Protein AF-W7A5Q1-F1 (afdb_monomer)

Mean predicted aligned error: 11.83 Å

Sequence (234 aa):
MMRFDHAGWKNESVKFRSAAPLCMSNIPAAVTKRAQREERRKLNNMLMCGGRKRFYFSLPSSRELKNIVKLPLLEREDKQKIIHIWKERYQNDKYVVVDHINIGKYEQIKNNCKNNSHFIIPQRNQNGYTNFYSQFIDHKLLFITALEEYNKLRANSTPYVTLHFFDELKSKEIILTKLNIVNNVITKNQAIKFYNYILSFYSDGNYFPYVSKFNNDSRNFHYDVFIDKFKHMF

Structure (mmCIF, N/CA/C/O backbone):
data_AF-W7A5Q1-F1
#
_entry.id   AF-W7A5Q1-F1
#
loop_
_atom_site.group_PDB
_atom_site.id
_atom_site.type_symbol
_atom_site.label_atom_id
_atom_site.label_alt_id
_atom_site.label_comp_id
_atom_site.label_asym_id
_atom_site.label_entity_id
_atom_site.label_seq_id
_atom_site.pdbx_PDB_ins_code
_atom_site.Cartn_x
_atom_site.Cartn_y
_atom_site.Cartn_z
_atom_site.occupancy
_atom_site.B_iso_or_equiv
_atom_site.auth_seq_id
_atom_site.auth_comp_id
_atom_site.auth_asym_id
_atom_site.auth_atom_id
_atom_site.pdbx_PDB_model_num
ATOM 1 N N . MET A 1 1 ? 9.560 -22.319 -3.678 1.00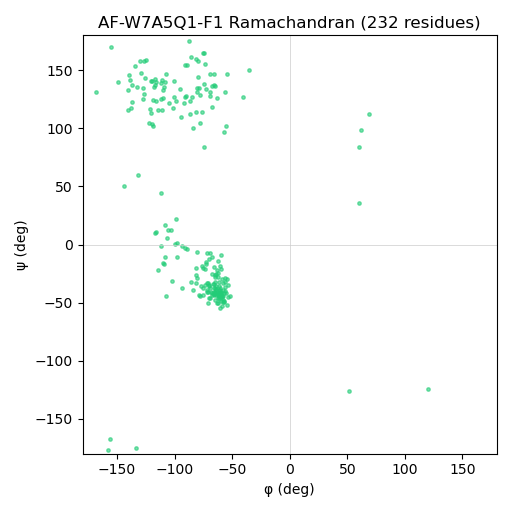 28.03 1 MET A N 1
ATOM 2 C CA . MET A 1 1 ? 10.795 -21.536 -3.903 1.00 28.03 1 MET A CA 1
ATOM 3 C C . MET A 1 1 ? 11.057 -21.559 -5.400 1.00 28.03 1 MET A C 1
ATOM 5 O O . MET A 1 1 ? 11.658 -22.505 -5.883 1.00 28.03 1 MET A O 1
ATOM 9 N N . MET A 1 2 ? 10.464 -20.630 -6.154 1.00 26.55 2 MET A N 1
ATOM 10 C CA . MET A 1 2 ? 10.610 -20.610 -7.614 1.00 26.55 2 MET A CA 1
ATOM 11 C C . MET A 1 2 ? 11.889 -19.858 -7.984 1.00 26.55 2 MET A C 1
ATOM 13 O O . MET A 1 2 ? 12.120 -18.745 -7.510 1.00 26.55 2 MET A O 1
ATOM 17 N N . ARG A 1 3 ? 12.730 -20.514 -8.788 1.00 22.95 3 ARG A N 1
ATOM 18 C CA . ARG A 1 3 ? 13.879 -19.913 -9.464 1.00 22.95 3 ARG A CA 1
ATOM 19 C C . ARG A 1 3 ? 13.345 -18.964 -10.535 1.00 22.95 3 ARG A C 1
ATOM 21 O O . ARG A 1 3 ? 12.498 -19.354 -11.331 1.00 22.95 3 ARG A O 1
ATOM 28 N N . PHE A 1 4 ? 13.820 -17.726 -10.520 1.00 31.67 4 PHE A N 1
ATOM 29 C CA . PHE A 1 4 ? 13.664 -16.816 -11.646 1.00 31.67 4 PHE A CA 1
ATOM 30 C C . PHE A 1 4 ? 14.800 -17.131 -12.617 1.00 31.67 4 PHE A C 1
ATOM 32 O O . PHE A 1 4 ? 15.933 -16.730 -12.361 1.00 31.67 4 PHE A O 1
ATOM 39 N N . ASP A 1 5 ? 14.506 -17.883 -13.675 1.00 30.11 5 ASP A N 1
ATOM 40 C CA . ASP A 1 5 ? 15.435 -18.041 -14.788 1.00 30.11 5 ASP A CA 1
ATOM 41 C C . ASP A 1 5 ? 15.340 -16.818 -15.705 1.00 30.11 5 ASP A C 1
ATOM 43 O O . ASP A 1 5 ? 14.262 -16.332 -16.054 1.00 30.11 5 ASP A O 1
ATOM 47 N N . HIS A 1 6 ? 16.517 -16.286 -16.017 1.00 34.88 6 HIS A N 1
ATOM 48 C CA . HIS A 1 6 ? 16.749 -15.074 -16.782 1.00 34.88 6 HIS A CA 1
ATOM 49 C C . HIS A 1 6 ? 16.375 -15.237 -18.259 1.00 34.88 6 HIS A C 1
ATOM 51 O O . HIS A 1 6 ? 16.884 -16.127 -18.936 1.00 34.88 6 HIS A O 1
ATOM 57 N N . ALA A 1 7 ? 15.615 -14.280 -18.791 1.00 32.22 7 ALA A N 1
ATOM 58 C CA . ALA A 1 7 ? 15.582 -13.988 -20.218 1.0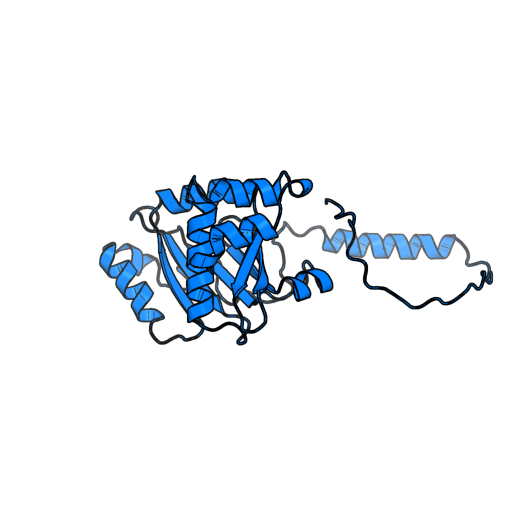0 32.22 7 ALA A CA 1
ATOM 59 C C . ALA A 1 7 ? 16.054 -12.544 -20.458 1.00 32.22 7 ALA A C 1
ATOM 61 O O . ALA A 1 7 ? 15.330 -11.587 -20.212 1.00 32.22 7 ALA A O 1
ATOM 62 N N . GLY A 1 8 ? 17.310 -12.432 -20.902 1.00 27.70 8 GLY A N 1
ATOM 63 C CA . GLY A 1 8 ? 17.773 -11.488 -21.923 1.00 27.70 8 GLY A CA 1
ATOM 64 C C . GLY A 1 8 ? 17.623 -9.986 -21.686 1.00 27.70 8 GLY A C 1
ATOM 65 O O . GLY A 1 8 ? 16.775 -9.358 -22.304 1.00 27.70 8 GLY A O 1
ATOM 66 N N . TRP A 1 9 ? 18.574 -9.386 -20.967 1.00 30.34 9 TRP A N 1
ATOM 67 C CA . TRP A 1 9 ? 18.977 -7.998 -21.218 1.00 30.34 9 TRP A CA 1
ATOM 68 C C . TRP A 1 9 ? 20.468 -8.020 -21.580 1.00 30.34 9 TRP A C 1
ATOM 70 O O . TRP A 1 9 ? 21.310 -8.295 -20.727 1.00 30.34 9 TRP A O 1
ATOM 80 N N . LYS A 1 10 ? 20.803 -7.869 -22.869 1.00 27.88 10 LYS A N 1
ATOM 81 C CA . LYS A 1 10 ? 22.195 -7.812 -23.343 1.00 27.88 10 LYS A CA 1
ATOM 82 C C . LYS A 1 10 ? 22.648 -6.353 -23.381 1.00 27.88 10 LYS A C 1
ATOM 84 O O . LYS A 1 10 ? 22.061 -5.573 -24.119 1.00 27.88 10 LYS A O 1
ATOM 89 N N . ASN A 1 11 ? 23.712 -6.038 -22.645 1.00 28.08 11 ASN A N 1
ATOM 90 C CA . ASN A 1 11 ? 24.628 -4.947 -22.972 1.00 28.08 11 ASN A CA 1
ATOM 91 C C . ASN A 1 11 ? 25.952 -5.569 -23.426 1.00 28.08 11 ASN A C 1
ATOM 93 O O . ASN A 1 11 ? 26.419 -6.557 -22.856 1.00 28.08 11 ASN A O 1
ATOM 97 N N . GLU A 1 12 ? 26.496 -5.026 -24.506 1.00 25.02 12 GLU A N 1
ATOM 98 C CA . GLU A 1 12 ? 27.664 -5.530 -25.215 1.00 25.02 12 GLU A CA 1
ATOM 99 C C . GLU A 1 12 ? 28.991 -5.301 -24.475 1.00 25.02 12 GLU A C 1
ATOM 101 O O . GLU A 1 12 ? 29.171 -4.332 -23.742 1.00 25.02 12 GLU A O 1
ATOM 106 N N . SER A 1 13 ? 29.950 -6.174 -24.822 1.00 24.83 13 SER A N 1
ATOM 107 C CA . SER A 1 13 ? 31.417 -6.068 -24.704 1.00 24.83 13 SER A CA 1
ATOM 108 C C . SER A 1 13 ? 32.061 -6.082 -23.307 1.00 24.83 13 SER A C 1
ATOM 110 O O . SER A 1 13 ? 31.968 -5.132 -22.547 1.00 24.83 13 SER A O 1
ATOM 112 N N . VAL A 1 14 ? 32.814 -7.151 -22.999 1.00 27.05 14 VAL A N 1
ATOM 113 C CA . VAL A 1 14 ? 34.289 -7.250 -23.137 1.00 27.05 14 VAL A CA 1
ATOM 114 C C . VAL A 1 14 ? 34.696 -8.730 -22.959 1.00 27.05 14 VAL A C 1
ATOM 116 O O . VAL A 1 14 ? 34.247 -9.410 -22.040 1.00 27.05 14 VAL A O 1
ATOM 119 N N . LYS A 1 15 ? 35.520 -9.254 -23.877 1.00 26.84 15 LYS A N 1
ATOM 120 C CA . LYS A 1 15 ? 36.065 -10.626 -23.867 1.00 26.84 15 LYS A CA 1
ATOM 121 C C . LYS A 1 15 ? 37.267 -10.724 -22.919 1.00 26.84 15 LYS A C 1
ATOM 123 O O . LYS A 1 15 ? 38.193 -9.941 -23.079 1.00 26.84 15 LYS A O 1
ATOM 128 N N . PHE A 1 16 ? 37.336 -11.765 -22.086 1.00 24.05 16 PHE A N 1
ATOM 129 C CA . PHE A 1 16 ? 38.605 -12.303 -21.572 1.00 24.05 16 PHE A CA 1
ATOM 130 C C . PHE A 1 16 ? 38.605 -13.838 -21.601 1.00 24.05 16 PHE A C 1
ATOM 132 O O . PHE A 1 16 ? 37.594 -14.484 -21.334 1.00 24.05 16 PHE A O 1
ATOM 139 N N . ARG A 1 17 ? 39.742 -14.396 -22.037 1.00 25.31 17 ARG A N 1
ATOM 140 C CA . ARG A 1 17 ? 39.993 -15.819 -22.311 1.00 25.31 17 ARG A CA 1
ATOM 141 C C . ARG A 1 17 ? 40.426 -16.594 -21.052 1.00 25.31 17 ARG A C 1
ATOM 143 O O . ARG A 1 17 ? 40.873 -16.014 -20.074 1.00 25.31 17 ARG A O 1
ATOM 150 N N . SER A 1 18 ? 40.287 -17.915 -21.172 1.00 26.80 18 SER A N 1
ATOM 151 C CA . SER A 1 18 ? 40.558 -19.048 -20.270 1.00 26.80 18 SER A CA 1
ATOM 152 C C . SER A 1 18 ? 41.762 -19.010 -19.315 1.00 26.80 18 SER A C 1
ATOM 154 O O . SER A 1 18 ? 42.856 -18.624 -19.718 1.00 26.80 18 SER A O 1
ATOM 156 N N . ALA A 1 19 ? 41.606 -19.699 -18.175 1.00 25.25 19 ALA A N 1
ATOM 157 C CA . ALA A 1 19 ? 42.614 -20.623 -17.640 1.00 25.25 19 ALA A CA 1
ATOM 158 C C . ALA A 1 19 ? 41.941 -21.775 -16.853 1.00 25.25 19 ALA A C 1
ATOM 160 O O . ALA A 1 19 ? 40.941 -21.566 -16.168 1.00 25.25 19 ALA A O 1
ATOM 161 N N . ALA A 1 20 ? 42.469 -22.990 -17.022 1.00 26.44 20 ALA A N 1
ATOM 162 C CA . ALA A 1 20 ? 42.009 -24.267 -16.461 1.00 26.44 20 ALA A CA 1
ATOM 163 C C . ALA A 1 20 ? 42.629 -24.545 -15.056 1.00 26.44 20 ALA A C 1
ATOM 165 O O . ALA A 1 20 ? 43.443 -23.743 -14.597 1.00 26.44 20 ALA A O 1
ATOM 166 N N . PRO A 1 21 ? 42.240 -25.627 -14.342 1.00 31.75 21 PRO A N 1
ATOM 167 C CA . PRO A 1 21 ? 42.269 -25.710 -12.878 1.00 31.75 21 PRO A CA 1
ATOM 168 C C . PRO A 1 21 ? 43.577 -26.270 -12.299 1.00 31.75 21 PRO A C 1
ATOM 170 O O . PRO A 1 21 ? 44.235 -27.106 -12.916 1.00 31.75 21 PRO A O 1
ATOM 173 N N . LEU A 1 22 ? 43.887 -25.894 -11.052 1.00 27.55 22 LEU A N 1
ATOM 174 C CA . LEU A 1 22 ? 44.889 -26.566 -10.222 1.00 27.55 22 LEU A CA 1
ATOM 175 C C . LEU A 1 22 ? 44.217 -27.321 -9.071 1.00 27.55 22 LEU A C 1
ATOM 177 O O . LEU A 1 22 ? 43.426 -26.779 -8.302 1.00 27.55 22 LEU A O 1
ATOM 181 N N . CYS A 1 23 ? 44.554 -28.604 -9.013 1.00 26.42 23 CYS A N 1
ATOM 182 C CA . CYS A 1 23 ? 44.193 -29.590 -8.009 1.00 26.42 23 CYS A CA 1
ATOM 183 C C . CYS A 1 23 ? 44.993 -29.356 -6.713 1.00 26.42 23 CYS A C 1
ATOM 185 O O . CYS A 1 23 ? 46.199 -29.136 -6.790 1.00 26.42 23 CYS A O 1
ATOM 187 N N . MET A 1 24 ? 44.357 -29.465 -5.542 1.00 27.27 24 MET A N 1
ATOM 188 C CA . MET A 1 24 ? 45.033 -29.725 -4.262 1.00 27.27 24 MET A CA 1
ATOM 189 C C . MET A 1 24 ? 44.189 -30.693 -3.424 1.00 27.27 24 MET A C 1
ATOM 191 O O . MET A 1 24 ? 42.971 -30.575 -3.307 1.00 27.27 24 MET A O 1
ATOM 195 N N . SER A 1 25 ? 44.888 -31.686 -2.897 1.00 31.88 25 SER A N 1
ATOM 196 C CA . SER A 1 25 ? 44.439 -32.955 -2.336 1.00 31.88 25 SER A CA 1
ATOM 197 C C . SER A 1 25 ? 44.114 -32.936 -0.834 1.00 31.88 25 SER A C 1
ATOM 199 O O . SER A 1 25 ? 44.746 -32.221 -0.066 1.00 31.88 25 SER A O 1
ATOM 201 N N . ASN A 1 26 ? 43.234 -33.869 -0.444 1.00 34.12 26 ASN A N 1
ATOM 202 C CA . ASN A 1 26 ? 43.202 -34.661 0.800 1.00 34.12 26 ASN A CA 1
ATOM 203 C C . ASN A 1 26 ? 43.048 -33.964 2.171 1.00 34.12 26 ASN A C 1
ATOM 205 O O . ASN A 1 26 ? 44.020 -33.634 2.841 1.00 34.12 26 ASN A O 1
ATOM 209 N N . ILE A 1 27 ? 41.803 -33.952 2.674 1.00 36.19 27 ILE A N 1
ATOM 210 C CA . ILE A 1 27 ? 41.463 -33.843 4.107 1.00 36.19 27 ILE A CA 1
ATOM 211 C C . ILE A 1 27 ? 40.714 -35.131 4.528 1.00 36.19 27 ILE A C 1
ATOM 213 O O . ILE A 1 27 ? 39.818 -35.559 3.794 1.00 36.19 27 ILE A O 1
ATOM 217 N N . PRO A 1 28 ? 41.017 -35.768 5.681 1.00 36.53 28 PRO A N 1
ATOM 218 C CA . PRO A 1 28 ? 40.374 -37.019 6.099 1.00 36.53 28 PRO A CA 1
ATOM 219 C C . PRO A 1 28 ? 38.860 -36.872 6.342 1.00 36.53 28 PRO A C 1
ATOM 221 O O . PRO A 1 28 ? 38.421 -36.072 7.170 1.00 36.53 28 PRO A O 1
ATOM 224 N N . ALA A 1 29 ? 38.056 -37.716 5.687 1.00 45.03 29 ALA A N 1
ATOM 225 C CA . ALA A 1 29 ? 36.585 -37.668 5.654 1.00 45.03 29 ALA A CA 1
ATOM 226 C C . ALA A 1 29 ? 35.858 -37.797 7.019 1.00 45.03 29 ALA A C 1
ATOM 228 O O . ALA A 1 29 ? 34.640 -37.609 7.095 1.00 45.03 29 ALA A O 1
ATOM 229 N N . ALA A 1 30 ? 36.565 -38.130 8.103 1.00 44.00 30 ALA A N 1
ATOM 230 C CA . ALA A 1 30 ? 35.982 -38.313 9.435 1.00 44.00 30 ALA A CA 1
ATOM 231 C C . ALA A 1 30 ? 35.859 -37.002 10.239 1.00 44.00 30 ALA A C 1
ATOM 233 O O . ALA A 1 30 ? 34.888 -36.830 10.979 1.00 44.00 30 ALA A O 1
ATOM 234 N N . VAL A 1 31 ? 36.781 -36.048 10.053 1.00 40.94 31 VAL A N 1
ATOM 235 C CA . VAL A 1 31 ? 36.752 -34.737 10.738 1.00 40.94 31 VAL A CA 1
ATOM 236 C C . VAL A 1 31 ? 35.604 -33.874 10.196 1.00 40.94 31 VAL A C 1
ATOM 238 O O . VAL A 1 31 ? 34.919 -33.174 10.943 1.00 40.94 31 VAL A O 1
ATOM 241 N N . THR A 1 32 ? 35.296 -34.026 8.909 1.00 49.44 32 THR A N 1
ATOM 242 C CA . THR A 1 32 ? 34.247 -33.283 8.201 1.00 49.44 32 THR A CA 1
ATOM 243 C C . THR A 1 32 ? 32.837 -33.679 8.645 1.00 49.44 32 THR A C 1
ATOM 245 O O . THR A 1 32 ? 31.963 -32.822 8.747 1.00 49.44 32 THR A O 1
ATOM 248 N N . LYS A 1 33 ? 32.593 -34.954 8.991 1.00 45.47 33 LYS A N 1
ATOM 249 C CA . LYS A 1 33 ? 31.250 -35.428 9.383 1.00 45.47 33 LYS A CA 1
ATOM 250 C C . LYS A 1 33 ? 30.803 -34.917 10.756 1.00 45.47 33 LYS A C 1
ATOM 252 O O . LYS A 1 33 ? 29.613 -34.675 10.948 1.00 45.47 33 LYS A O 1
ATOM 257 N N . ARG A 1 34 ? 31.727 -34.739 11.710 1.00 49.94 34 ARG A N 1
ATOM 258 C CA . ARG A 1 34 ? 31.400 -34.242 13.061 1.00 49.94 34 ARG A CA 1
ATOM 259 C C . ARG A 1 34 ? 31.116 -32.738 13.044 1.00 49.94 34 ARG A C 1
ATOM 261 O O . ARG A 1 34 ? 30.088 -32.329 13.578 1.00 49.94 34 ARG A O 1
ATOM 268 N N . ALA A 1 35 ? 31.932 -31.967 12.321 1.00 50.06 35 ALA A N 1
ATOM 269 C CA . ALA A 1 35 ? 31.706 -30.540 12.086 1.00 50.06 35 ALA A CA 1
ATOM 270 C C . ALA A 1 35 ? 30.386 -30.281 11.331 1.00 50.06 35 ALA A C 1
ATOM 272 O O . ALA A 1 35 ? 29.565 -29.483 11.776 1.00 50.06 35 ALA A O 1
ATOM 273 N N . GLN A 1 36 ? 30.100 -31.047 10.269 1.00 49.72 36 GLN A N 1
ATOM 274 C CA . GLN A 1 36 ? 28.840 -30.935 9.519 1.00 49.72 36 GLN A CA 1
ATOM 275 C C . GLN A 1 36 ? 27.602 -31.322 10.343 1.00 49.72 36 GLN A C 1
ATOM 277 O O . GLN A 1 36 ? 26.521 -30.767 10.136 1.00 49.72 36 GLN A O 1
ATOM 282 N N . ARG A 1 37 ? 27.720 -32.269 11.285 1.00 52.88 37 ARG A N 1
ATOM 283 C CA . ARG A 1 37 ? 26.607 -32.676 12.160 1.00 52.88 37 ARG A CA 1
ATOM 284 C C . ARG A 1 37 ? 26.307 -31.621 13.224 1.00 52.88 37 ARG A C 1
ATOM 286 O O . ARG A 1 37 ? 25.144 -31.418 13.562 1.00 52.88 37 ARG A O 1
ATOM 293 N N . GLU A 1 38 ? 27.329 -30.933 13.718 1.00 51.72 38 GLU A N 1
ATOM 294 C CA . GLU A 1 38 ? 27.194 -29.857 14.701 1.00 51.72 38 GLU A CA 1
ATOM 295 C C . GLU A 1 38 ? 26.659 -28.565 14.065 1.00 51.72 38 GLU A C 1
ATOM 297 O O . GLU A 1 38 ? 25.779 -27.911 14.627 1.00 51.72 38 GLU A O 1
ATOM 302 N N . GLU A 1 39 ? 27.084 -28.263 12.838 1.00 48.56 39 GLU A N 1
ATOM 303 C CA . GLU A 1 39 ? 26.574 -27.152 12.030 1.00 48.56 39 GLU A CA 1
ATOM 304 C C . GLU A 1 39 ? 25.123 -27.390 11.580 1.00 48.56 39 GLU A C 1
ATOM 306 O O . GLU A 1 39 ? 24.281 -26.503 11.721 1.00 48.56 39 GLU A O 1
ATOM 311 N N . ARG A 1 40 ? 24.770 -28.625 11.182 1.00 50.56 40 ARG A N 1
ATOM 312 C CA . ARG A 1 40 ? 23.366 -29.023 10.964 1.00 50.56 40 ARG A CA 1
ATOM 313 C C . ARG A 1 40 ? 22.534 -28.919 12.231 1.00 50.56 40 ARG A C 1
ATOM 315 O O . ARG A 1 40 ? 21.376 -28.539 12.135 1.00 50.56 40 ARG A O 1
ATOM 322 N N . ARG A 1 41 ? 23.090 -29.217 13.411 1.00 50.16 41 ARG A N 1
ATOM 323 C CA . ARG A 1 41 ? 22.372 -29.068 14.687 1.00 50.16 41 ARG A CA 1
ATOM 324 C C . ARG A 1 41 ? 22.161 -27.595 15.049 1.00 50.16 41 ARG A C 1
ATOM 326 O O . ARG A 1 41 ? 21.089 -27.254 15.536 1.00 50.16 41 ARG A O 1
ATOM 333 N N . LYS A 1 42 ? 23.123 -26.716 14.742 1.00 49.59 42 LYS A N 1
ATOM 334 C CA . LYS A 1 42 ? 22.965 -25.254 14.855 1.00 49.59 42 LYS A CA 1
ATOM 335 C C . LYS A 1 42 ? 21.922 -24.713 13.867 1.00 49.59 42 LYS A C 1
ATOM 337 O O . LYS A 1 42 ? 21.062 -23.942 14.282 1.00 49.59 42 LYS A O 1
ATOM 342 N N . LEU A 1 43 ? 21.923 -25.171 12.611 1.00 46.00 43 LEU A N 1
ATOM 343 C CA . LEU A 1 43 ? 20.900 -24.811 11.618 1.00 46.00 43 LEU A CA 1
ATOM 344 C C . LEU A 1 43 ? 19.504 -25.323 12.005 1.00 46.00 43 LEU A C 1
ATOM 346 O O . LEU A 1 43 ? 18.535 -24.579 11.894 1.00 46.00 43 LEU A O 1
ATOM 350 N N . ASN A 1 44 ? 19.392 -26.558 12.508 1.00 41.50 44 ASN A N 1
ATOM 351 C CA . ASN A 1 44 ? 18.107 -27.116 12.938 1.00 41.50 44 ASN A CA 1
ATOM 352 C C . ASN A 1 44 ? 17.574 -26.432 14.203 1.00 41.50 44 ASN A C 1
ATOM 354 O O . ASN A 1 44 ? 16.379 -26.177 14.288 1.00 41.50 44 ASN A O 1
ATOM 358 N N . ASN A 1 45 ? 18.441 -26.065 15.153 1.00 40.19 45 ASN A N 1
ATOM 359 C CA . ASN A 1 45 ? 18.033 -25.270 16.316 1.00 40.19 45 ASN A CA 1
ATOM 360 C C . ASN A 1 45 ? 17.618 -23.840 15.929 1.00 40.19 45 ASN A C 1
ATOM 362 O O . ASN A 1 45 ? 16.790 -23.245 16.610 1.00 40.19 45 ASN A O 1
ATOM 366 N N . MET A 1 46 ? 18.129 -23.305 14.814 1.00 39.03 46 MET A N 1
ATOM 367 C CA . MET A 1 46 ? 17.671 -22.034 14.242 1.00 39.03 46 MET A CA 1
ATOM 368 C C . MET A 1 46 ? 16.320 -22.156 13.506 1.00 39.03 46 MET A C 1
ATOM 370 O O . MET A 1 46 ? 15.630 -21.155 13.326 1.00 39.03 46 MET A O 1
ATOM 374 N N . LEU A 1 47 ? 15.911 -23.372 13.129 1.00 44.25 47 LEU A N 1
ATOM 375 C CA . LEU A 1 47 ? 14.664 -23.673 12.411 1.00 44.25 47 LEU A CA 1
ATOM 376 C C . LEU A 1 47 ? 13.506 -24.143 13.309 1.00 44.25 47 LEU A C 1
ATOM 378 O O . LEU A 1 47 ? 12.411 -24.372 12.803 1.00 44.25 47 LEU A O 1
ATOM 382 N N . MET A 1 48 ? 13.696 -24.220 14.630 1.00 39.22 48 MET A N 1
ATOM 383 C CA . MET A 1 48 ? 12.662 -24.661 15.580 1.00 39.22 48 MET A CA 1
ATOM 384 C C . MET A 1 48 ? 12.154 -23.540 16.498 1.00 39.22 48 MET A C 1
ATOM 386 O O . MET A 1 48 ? 11.948 -23.733 17.692 1.00 39.22 48 MET A O 1
ATOM 390 N N . CYS A 1 49 ? 11.889 -22.368 15.921 1.00 34.72 49 CYS A N 1
ATOM 391 C CA . CYS A 1 49 ? 11.041 -21.346 16.533 1.00 34.72 49 CYS A CA 1
ATOM 392 C C . CYS A 1 49 ? 9.872 -21.053 15.588 1.00 34.72 49 CYS A C 1
ATOM 394 O O . CYS A 1 49 ? 10.080 -20.578 14.472 1.00 34.72 49 CYS A O 1
ATOM 396 N N . GLY A 1 50 ? 8.651 -21.351 16.044 1.00 37.50 50 GLY A N 1
ATOM 397 C CA . GLY A 1 50 ? 7.394 -21.157 15.318 1.00 37.50 50 GLY A CA 1
ATOM 398 C C . GLY A 1 50 ? 7.345 -19.837 14.542 1.00 37.50 50 GLY A C 1
ATOM 399 O O . GLY A 1 50 ? 7.619 -18.761 15.078 1.00 37.50 50 GLY A O 1
ATOM 400 N N . GLY A 1 51 ? 7.037 -19.959 13.250 1.00 39.38 51 GLY A N 1
ATOM 401 C CA . GLY A 1 51 ? 7.277 -18.961 12.213 1.00 39.38 51 GLY A CA 1
ATOM 402 C C . GLY A 1 51 ? 6.643 -17.595 12.461 1.00 39.38 51 GLY A C 1
ATOM 403 O O . GLY A 1 51 ? 5.512 -17.331 12.064 1.00 39.38 51 GLY A O 1
ATOM 404 N N . ARG A 1 52 ? 7.437 -16.669 12.994 1.00 49.88 52 ARG A N 1
ATOM 405 C CA . ARG A 1 52 ? 7.322 -15.244 12.673 1.00 49.88 52 ARG A CA 1
ATOM 406 C C . ARG A 1 52 ? 8.433 -14.940 11.678 1.00 49.88 52 ARG A C 1
ATOM 408 O O . ARG A 1 52 ? 9.600 -15.108 12.019 1.00 49.88 52 ARG A O 1
ATOM 415 N N . LYS A 1 53 ? 8.088 -14.521 10.453 1.00 50.28 53 LYS A N 1
ATOM 416 C CA . LYS A 1 53 ? 9.067 -13.998 9.484 1.00 50.28 53 LYS A CA 1
ATOM 417 C C . LYS A 1 53 ? 9.812 -12.849 10.175 1.00 50.28 53 LYS A C 1
ATOM 419 O O . LYS A 1 53 ? 9.242 -11.777 10.357 1.00 50.28 53 LYS A O 1
ATOM 424 N N . ARG A 1 54 ? 11.037 -13.092 10.647 1.00 57.91 54 ARG A N 1
ATOM 425 C CA . ARG A 1 54 ? 11.878 -12.040 11.223 1.00 57.91 54 ARG A CA 1
ATOM 426 C C . ARG A 1 54 ? 12.416 -11.225 10.058 1.00 57.91 54 ARG A C 1
ATOM 428 O O . ARG A 1 54 ? 13.143 -11.754 9.224 1.00 57.91 54 ARG A O 1
ATOM 435 N N . PHE A 1 55 ? 11.995 -9.970 9.972 1.00 63.31 55 PHE A N 1
ATOM 436 C CA . PHE A 1 55 ? 12.596 -9.021 9.047 1.00 63.31 55 PHE A CA 1
ATOM 437 C C . PHE A 1 55 ? 14.017 -8.703 9.518 1.00 63.31 55 PHE A C 1
ATOM 439 O O . PHE A 1 55 ? 14.275 -8.653 10.720 1.00 63.31 55 PHE A O 1
ATOM 446 N N . TYR A 1 56 ? 14.922 -8.465 8.572 1.00 68.88 56 TYR A N 1
ATOM 447 C CA . TYR A 1 56 ? 16.281 -8.000 8.868 1.00 68.88 56 TYR A CA 1
ATOM 448 C C . TYR A 1 56 ? 16.325 -6.533 9.330 1.00 68.88 56 TYR A C 1
ATOM 450 O O . TYR A 1 56 ? 17.363 -6.058 9.775 1.00 68.88 56 TYR A O 1
ATOM 458 N N . PHE A 1 57 ? 15.193 -5.830 9.261 1.00 76.50 57 PHE A N 1
ATOM 459 C CA . PHE A 1 57 ? 15.004 -4.464 9.732 1.00 76.50 57 PHE A CA 1
ATOM 460 C C . PHE A 1 57 ? 13.795 -4.396 10.678 1.00 76.50 57 PHE A C 1
ATOM 462 O O . PHE A 1 57 ? 12.910 -5.255 10.642 1.00 76.50 57 PHE A O 1
ATOM 469 N N . SER A 1 58 ? 13.732 -3.375 11.531 1.00 80.50 58 SER A N 1
ATOM 470 C CA . SER A 1 58 ? 12.557 -3.124 12.367 1.00 80.50 58 SER A CA 1
ATOM 471 C C . SER A 1 58 ? 11.454 -2.444 11.557 1.00 80.50 58 SER A C 1
ATOM 473 O O . SER A 1 58 ? 11.691 -1.489 10.821 1.00 80.50 58 SER A O 1
ATOM 475 N N . LEU A 1 59 ? 10.214 -2.920 11.697 1.00 85.88 59 LEU A N 1
ATOM 476 C CA . LEU A 1 59 ? 9.082 -2.235 11.081 1.00 85.88 59 LEU A CA 1
ATOM 477 C C . LEU A 1 59 ? 8.884 -0.853 11.724 1.00 85.88 59 LEU A C 1
ATOM 479 O O . LEU A 1 59 ? 8.882 -0.763 12.953 1.00 85.88 59 LEU A O 1
ATOM 483 N N . PRO A 1 60 ? 8.617 0.199 10.928 1.00 83.75 60 PRO A N 1
ATOM 484 C CA . PRO A 1 60 ? 8.405 1.556 11.442 1.00 83.75 60 PRO A CA 1
ATOM 485 C C . PRO A 1 60 ? 7.088 1.705 12.219 1.00 83.75 60 PRO A C 1
ATOM 487 O O . PRO A 1 60 ? 6.850 2.714 12.877 1.00 83.75 60 PRO A O 1
ATOM 490 N N . SER A 1 61 ? 6.194 0.717 12.127 1.00 84.75 61 SER A N 1
ATOM 491 C CA . SER A 1 61 ? 4.901 0.721 12.799 1.00 84.75 61 SER A CA 1
ATOM 492 C C . SER A 1 61 ? 4.573 -0.658 13.352 1.00 84.75 61 SER A C 1
ATOM 494 O O . SER A 1 61 ? 4.866 -1.683 12.728 1.00 84.75 61 SER A O 1
ATOM 496 N N . SER A 1 62 ? 3.889 -0.672 14.500 1.00 90.75 62 SER A N 1
ATOM 497 C CA . SER A 1 62 ? 3.268 -1.883 15.033 1.00 90.75 62 SER A CA 1
ATOM 498 C C . SER A 1 62 ? 2.342 -2.519 13.993 1.00 90.75 62 SER A C 1
ATOM 500 O O . SER A 1 62 ? 1.696 -1.833 13.196 1.00 90.75 62 SER A O 1
ATOM 502 N N . ARG A 1 63 ? 2.272 -3.851 14.037 1.00 92.06 63 ARG A N 1
ATOM 503 C CA . ARG A 1 63 ? 1.351 -4.670 13.242 1.00 92.06 63 ARG A CA 1
ATOM 504 C C . ARG A 1 63 ? -0.091 -4.625 13.755 1.00 92.06 63 ARG A C 1
ATOM 506 O O . ARG A 1 63 ? -0.984 -4.950 12.988 1.00 92.06 63 ARG A O 1
ATOM 513 N N . GLU A 1 64 ? -0.291 -4.243 15.014 1.00 93.00 64 GLU A N 1
ATOM 514 C CA . GLU A 1 64 ? -1.592 -4.212 15.693 1.00 93.00 64 GLU A CA 1
ATOM 515 C C . GLU A 1 64 ? -1.954 -2.780 16.100 1.00 93.00 64 GLU A C 1
ATOM 517 O O . GLU A 1 64 ? -1.106 -2.055 16.643 1.00 93.00 64 GLU A O 1
ATOM 522 N N . LEU A 1 65 ? -3.217 -2.402 15.884 1.00 95.75 65 LEU A N 1
ATOM 523 C CA . LEU A 1 65 ? -3.747 -1.058 16.126 1.00 95.75 65 LEU A CA 1
ATOM 524 C C . LEU A 1 65 ? -3.716 -0.676 17.609 1.00 95.75 65 LEU A C 1
ATOM 526 O O . LEU A 1 65 ? -3.381 0.459 17.940 1.00 95.75 65 LEU A O 1
ATOM 530 N N . LYS A 1 66 ? -3.979 -1.626 18.517 1.00 94.94 66 LYS A N 1
ATOM 531 C CA . LYS A 1 66 ? -3.959 -1.400 19.978 1.00 94.94 66 LYS A CA 1
ATOM 532 C C . LYS A 1 66 ? -2.610 -0.914 20.527 1.00 94.94 66 LYS A C 1
ATOM 534 O O . LYS A 1 66 ? -2.569 -0.319 21.595 1.00 94.94 66 LYS A O 1
ATOM 539 N N . ASN A 1 67 ? -1.513 -1.144 19.800 1.00 94.69 67 ASN A N 1
ATOM 540 C CA . ASN A 1 67 ? -0.182 -0.656 20.186 1.00 94.69 67 ASN A CA 1
ATOM 541 C C . ASN A 1 67 ? 0.103 0.752 19.624 1.00 94.69 67 ASN A C 1
ATOM 543 O O . ASN A 1 67 ? 1.163 1.316 19.873 1.00 94.69 67 ASN A O 1
ATOM 547 N N . ILE A 1 68 ? -0.810 1.303 18.819 1.00 94.75 68 ILE A N 1
ATOM 548 C CA . ILE A 1 68 ? -0.713 2.633 18.204 1.00 94.75 68 ILE A CA 1
ATOM 549 C C . ILE A 1 68 ? -1.691 3.586 18.895 1.00 94.75 68 ILE A C 1
ATOM 551 O O . ILE A 1 68 ? -1.336 4.722 19.217 1.00 94.75 68 ILE A O 1
ATOM 555 N N . VAL A 1 69 ? -2.920 3.132 19.139 1.00 94.38 69 VAL A N 1
ATOM 556 C CA . VAL A 1 69 ? -4.015 3.908 19.739 1.00 94.38 69 VAL A CA 1
ATOM 557 C C . VAL A 1 69 ? -4.576 3.195 20.968 1.00 94.38 69 VAL A C 1
ATOM 559 O O . VAL A 1 69 ? -4.468 1.979 21.099 1.00 94.38 69 VAL A O 1
ATOM 562 N N . LYS A 1 70 ? -5.246 3.943 21.850 1.00 95.44 70 LYS A N 1
ATOM 563 C CA . LYS A 1 70 ? -6.034 3.367 22.948 1.00 95.44 70 LYS A CA 1
ATOM 564 C C . LYS A 1 70 ? -7.329 2.772 22.383 1.00 95.44 70 LYS A C 1
ATOM 566 O O . LYS A 1 70 ? -8.357 3.444 22.367 1.00 95.44 70 LYS A O 1
ATOM 571 N N . LEU A 1 71 ? -7.259 1.532 21.897 1.00 94.50 71 LEU A N 1
ATOM 572 C CA . LEU A 1 71 ? -8.355 0.880 21.168 1.00 94.50 71 LEU A CA 1
ATOM 573 C C . LEU A 1 71 ? -9.711 0.918 21.912 1.00 94.50 71 LEU A C 1
ATOM 575 O O . LEU A 1 71 ? -10.674 1.350 21.286 1.00 94.50 71 LEU A O 1
ATOM 579 N N . PRO A 1 72 ? -9.801 0.646 23.234 1.00 95.25 72 PRO A N 1
ATOM 580 C CA . PRO A 1 72 ? -11.082 0.706 23.949 1.00 95.25 72 PRO A CA 1
ATOM 581 C C . PRO A 1 72 ? -11.725 2.098 24.001 1.00 95.25 72 PRO A C 1
ATOM 583 O O . PRO A 1 72 ? -12.934 2.207 24.172 1.00 95.25 72 PRO A O 1
ATOM 586 N N . LEU A 1 73 ? -10.932 3.173 23.901 1.00 95.69 73 LEU A N 1
ATOM 587 C CA . LEU A 1 73 ? -11.472 4.533 23.812 1.00 95.69 73 LEU A CA 1
ATOM 588 C C . LEU A 1 73 ? -11.964 4.812 22.395 1.00 95.69 73 LEU A C 1
ATOM 590 O O . LEU A 1 73 ? -13.055 5.336 22.219 1.00 95.69 73 LEU A O 1
ATOM 594 N N . LEU A 1 74 ? -11.185 4.405 21.392 1.00 94.69 74 LEU A N 1
ATOM 595 C CA . LEU A 1 74 ? -11.522 4.606 19.987 1.00 94.69 74 LEU A CA 1
ATOM 596 C C . LEU A 1 74 ? -12.789 3.832 19.584 1.00 94.69 74 LEU A C 1
ATOM 598 O O . LEU A 1 74 ? -13.604 4.336 18.824 1.00 94.69 74 LEU A O 1
ATOM 602 N N . GLU A 1 75 ? -13.000 2.638 20.140 1.00 94.69 75 GLU A N 1
ATOM 603 C CA . GLU A 1 75 ? -14.202 1.822 19.920 1.00 94.69 75 GLU A CA 1
ATOM 604 C C . GLU A 1 75 ? -15.492 2.449 20.475 1.00 94.69 75 GLU A C 1
ATOM 606 O O . GLU A 1 75 ? -16.585 2.082 20.039 1.00 94.69 75 GLU A O 1
ATOM 611 N N . ARG A 1 76 ? -15.400 3.406 21.404 1.00 96.25 76 ARG A N 1
ATOM 612 C CA . ARG A 1 76 ? -16.571 4.130 21.932 1.00 96.25 76 ARG A CA 1
ATOM 613 C C . ARG A 1 76 ? -17.020 5.267 21.022 1.00 96.25 76 ARG A C 1
ATOM 615 O O . ARG A 1 76 ? -18.165 5.689 21.112 1.00 96.25 76 ARG A O 1
ATOM 622 N N . GLU A 1 77 ? -16.137 5.739 20.153 1.00 97.50 77 GLU A N 1
ATOM 623 C CA . GLU A 1 77 ? -16.415 6.850 19.250 1.00 97.50 77 GLU A CA 1
ATOM 624 C C . GLU A 1 77 ? -17.194 6.386 18.009 1.00 97.50 77 GLU A C 1
ATOM 626 O O . GLU A 1 77 ? -17.209 5.200 17.642 1.00 97.50 77 GLU A O 1
ATOM 631 N N . ASP A 1 78 ? -17.862 7.325 17.344 1.00 96.69 78 ASP A N 1
ATOM 632 C CA . ASP A 1 78 ? -18.518 7.075 16.066 1.00 96.69 78 ASP A CA 1
ATOM 633 C C . ASP A 1 78 ? -17.505 6.984 14.912 1.00 96.69 78 ASP A C 1
ATOM 635 O O . ASP A 1 78 ? -16.345 7.391 15.007 1.00 96.69 78 ASP A O 1
ATOM 639 N N . LYS A 1 79 ? -17.969 6.455 13.779 1.00 96.62 79 LYS A N 1
ATOM 640 C CA . LYS A 1 79 ? -17.152 6.241 12.581 1.00 96.62 79 LYS A CA 1
ATOM 641 C C . LYS A 1 79 ? -16.423 7.500 12.105 1.00 96.62 79 LYS A C 1
ATOM 643 O O . LYS A 1 79 ? -15.236 7.419 11.793 1.00 96.62 79 LYS A O 1
ATOM 648 N N . GLN A 1 80 ? -17.102 8.644 12.045 1.00 97.50 80 GLN A N 1
ATOM 649 C CA . GLN A 1 80 ? -16.513 9.878 11.520 1.00 97.50 80 GLN A CA 1
ATOM 650 C C . GLN A 1 80 ? -15.473 10.435 12.483 1.00 97.50 80 GLN A C 1
ATOM 652 O O . GLN A 1 80 ? -14.379 10.817 12.060 1.00 97.50 80 GLN A O 1
ATOM 657 N N . LYS A 1 81 ? -1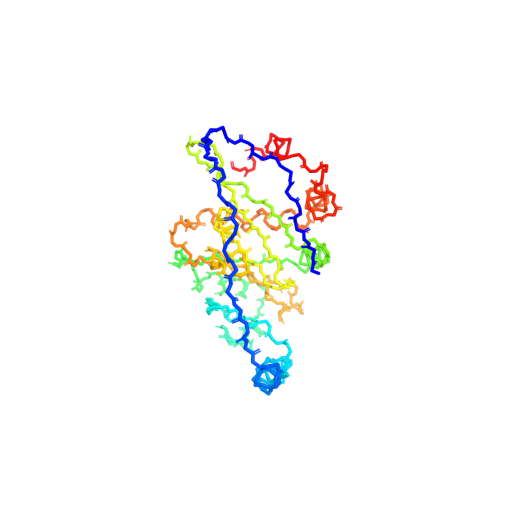5.761 10.397 13.784 1.00 97.94 81 LYS A N 1
ATOM 658 C CA . LYS A 1 81 ? -14.821 10.852 14.807 1.00 97.94 81 LYS A CA 1
ATOM 659 C C . LYS A 1 81 ? -13.568 9.983 14.888 1.00 97.94 81 LYS A C 1
ATOM 661 O O . LYS A 1 81 ? -12.472 10.523 15.011 1.00 97.94 81 LYS A O 1
ATOM 666 N N . ILE A 1 82 ? -13.683 8.665 14.713 1.00 98.06 82 ILE A N 1
ATOM 667 C CA . ILE A 1 82 ? -12.519 7.767 14.590 1.00 98.06 82 ILE A CA 1
ATOM 668 C C . ILE A 1 82 ? -11.629 8.184 13.415 1.00 98.06 82 ILE A C 1
ATOM 670 O O . ILE A 1 82 ? -10.414 8.307 13.578 1.00 98.06 82 ILE A O 1
ATOM 674 N N . ILE A 1 83 ? -12.220 8.400 12.234 1.00 98.06 83 ILE A N 1
ATOM 675 C CA . ILE A 1 83 ? -11.483 8.805 11.027 1.00 98.06 83 ILE A CA 1
ATOM 676 C C . ILE A 1 83 ? -10.808 10.161 11.248 1.00 98.06 83 ILE A C 1
ATOM 678 O O . ILE A 1 83 ? -9.647 10.332 10.875 1.00 98.06 83 ILE A O 1
ATOM 682 N N . HIS A 1 84 ? -11.511 11.103 11.876 1.00 98.25 84 HIS A N 1
ATOM 683 C CA . HIS A 1 84 ? -10.976 12.417 12.210 1.00 98.25 84 HIS A CA 1
ATOM 684 C C . HIS A 1 84 ? -9.763 12.314 13.140 1.00 98.25 84 HIS A C 1
ATOM 686 O O . HIS A 1 84 ? -8.685 12.757 12.753 1.00 98.25 84 HIS A O 1
ATOM 692 N N . ILE A 1 85 ? -9.892 11.641 14.291 1.00 97.94 85 ILE A N 1
ATOM 693 C CA . ILE A 1 85 ? -8.792 11.425 15.252 1.00 97.94 85 ILE A CA 1
ATOM 694 C C . ILE A 1 85 ? -7.597 10.751 14.568 1.00 97.94 85 ILE A C 1
ATOM 696 O O . ILE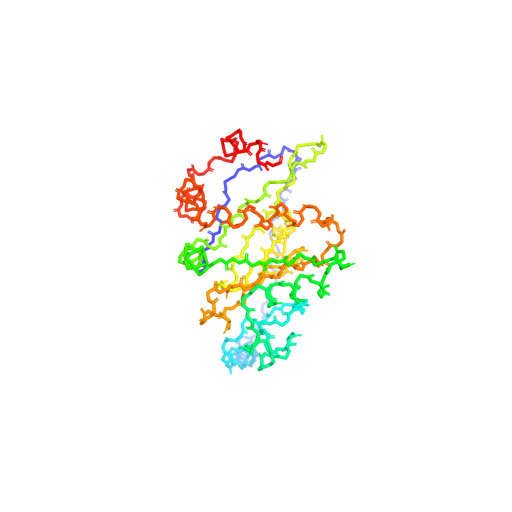 A 1 85 ? -6.440 11.113 14.797 1.00 97.94 85 ILE A O 1
ATOM 700 N N . TRP A 1 86 ? -7.865 9.760 13.713 1.00 97.94 86 TRP A N 1
ATOM 701 C CA . TRP A 1 86 ? -6.826 9.055 12.971 1.00 97.94 86 TRP A CA 1
ATOM 702 C C . TRP A 1 86 ? -6.053 9.984 12.032 1.00 97.94 86 TRP A C 1
ATOM 704 O O . TRP A 1 86 ? -4.824 9.949 12.025 1.00 97.94 86 TRP A O 1
ATOM 714 N N . LYS A 1 87 ? -6.750 10.833 11.269 1.00 98.06 87 LYS A N 1
ATOM 715 C CA . LYS A 1 87 ? -6.129 11.793 10.343 1.00 98.06 87 LYS A CA 1
ATOM 716 C C . LYS A 1 87 ? -5.410 12.919 11.081 1.00 98.06 87 LYS A C 1
ATOM 718 O O . LYS A 1 87 ? -4.260 13.214 10.760 1.00 98.06 87 LYS A O 1
ATOM 723 N N . GLU A 1 88 ? -6.050 13.495 12.093 1.00 97.94 88 GLU A N 1
ATOM 724 C CA . GLU A 1 88 ? -5.520 14.593 12.904 1.00 97.94 88 GLU A CA 1
ATOM 725 C C . GLU A 1 88 ? -4.182 14.222 13.552 1.00 97.94 88 GLU A C 1
ATOM 727 O O . GLU A 1 88 ? -3.225 14.997 13.502 1.00 97.94 88 GLU A O 1
ATOM 732 N N . ARG A 1 89 ? -4.064 12.993 14.071 1.00 96.62 89 ARG A N 1
ATOM 733 C CA . ARG A 1 89 ? -2.836 12.496 14.707 1.00 96.62 89 ARG A CA 1
ATOM 734 C C . ARG A 1 89 ? -1.593 12.571 13.814 1.00 96.62 89 ARG A C 1
ATOM 736 O O . ARG A 1 89 ? -0.492 12.726 14.336 1.00 96.62 89 ARG A O 1
ATOM 743 N N . TYR A 1 90 ? -1.747 12.425 12.498 1.00 96.75 90 TYR A N 1
ATOM 744 C CA . TYR A 1 90 ? -0.629 12.353 11.547 1.00 96.75 90 TYR A CA 1
ATOM 745 C C . TYR A 1 90 ? -0.621 13.501 10.531 1.00 96.75 90 TYR A C 1
ATOM 747 O O . TYR A 1 90 ? 0.160 13.470 9.579 1.00 96.75 90 TYR A O 1
ATOM 755 N N . GLN A 1 91 ? -1.461 14.524 10.712 1.00 95.38 91 GLN A N 1
ATOM 756 C CA . GLN A 1 91 ? -1.623 15.607 9.735 1.00 95.38 91 GLN A CA 1
ATOM 757 C C . GLN A 1 91 ? -0.294 16.311 9.398 1.00 95.38 91 GLN A C 1
ATOM 759 O O . GLN A 1 91 ? 0.010 16.536 8.226 1.00 95.38 91 GLN A O 1
ATOM 764 N N . ASN A 1 92 ? 0.548 16.533 10.413 1.00 96.19 92 ASN A N 1
ATOM 765 C CA . ASN A 1 92 ? 1.834 17.229 10.293 1.00 96.19 92 ASN A CA 1
ATOM 766 C C . ASN A 1 92 ? 3.027 16.288 10.060 1.00 96.19 92 ASN A C 1
ATOM 768 O O . ASN A 1 92 ? 4.162 16.743 9.926 1.00 96.19 92 ASN A O 1
ATOM 772 N N . ASP A 1 93 ? 2.802 14.973 10.007 1.00 96.94 93 ASP A N 1
ATOM 773 C CA . ASP A 1 93 ? 3.875 14.005 9.800 1.00 96.94 93 ASP A CA 1
ATOM 774 C C . ASP A 1 93 ? 4.209 13.899 8.306 1.00 96.94 93 ASP A C 1
ATOM 776 O O . ASP A 1 93 ? 3.397 13.455 7.488 1.00 96.94 93 ASP A O 1
ATOM 780 N N . LYS A 1 94 ? 5.416 14.324 7.920 1.00 96.69 94 LYS A N 1
ATOM 781 C CA . LYS A 1 94 ? 5.875 14.271 6.522 1.00 96.69 94 LYS A CA 1
ATOM 782 C C . LYS A 1 94 ? 6.196 12.858 6.026 1.00 96.69 94 LYS A C 1
ATOM 784 O O . LYS A 1 94 ? 6.270 12.661 4.816 1.00 96.69 94 LYS A O 1
ATOM 789 N N . TYR A 1 95 ? 6.371 11.894 6.927 1.00 97.25 95 TYR A N 1
ATOM 790 C CA . TYR A 1 95 ? 6.744 10.515 6.613 1.00 97.25 95 TYR A CA 1
ATOM 791 C C . TYR A 1 95 ? 5.588 9.532 6.773 1.00 97.25 95 TYR A C 1
ATOM 793 O O . TYR A 1 95 ? 5.778 8.327 6.618 1.00 97.25 95 TYR A O 1
ATOM 801 N N . VAL A 1 96 ? 4.383 10.019 7.062 1.00 97.81 96 VAL A N 1
ATOM 802 C CA . VAL A 1 96 ? 3.206 9.173 7.229 1.00 97.81 96 VAL A CA 1
ATOM 803 C C . VAL A 1 96 ? 2.068 9.658 6.339 1.00 97.81 96 VAL A C 1
ATOM 805 O O . VAL A 1 96 ? 1.747 10.846 6.272 1.00 97.81 96 VAL A O 1
ATOM 808 N N . VAL A 1 97 ? 1.431 8.705 5.665 1.00 98.44 97 VAL A N 1
ATOM 809 C CA . VAL A 1 97 ? 0.152 8.891 4.980 1.00 98.44 97 VAL A CA 1
ATOM 810 C C . VAL A 1 97 ? -0.860 7.986 5.666 1.00 98.44 97 VAL A C 1
ATOM 812 O O . VAL A 1 97 ? -0.653 6.777 5.776 1.00 98.44 97 VAL A O 1
ATOM 815 N N . VAL A 1 98 ? -1.949 8.573 6.149 1.00 98.50 98 VAL A N 1
ATOM 816 C CA . VAL A 1 98 ? -3.051 7.843 6.772 1.00 98.50 98 VAL A CA 1
ATOM 817 C C . VAL A 1 98 ? -4.343 8.092 6.028 1.00 98.50 98 VAL A C 1
ATOM 819 O O . VAL A 1 98 ? -4.641 9.215 5.627 1.00 98.50 98 VAL A O 1
ATOM 822 N N . ASP A 1 99 ? -5.134 7.038 5.904 1.00 98.44 99 ASP A N 1
ATOM 823 C CA . ASP A 1 99 ? -6.520 7.140 5.472 1.00 98.44 99 ASP A CA 1
ATOM 824 C C . ASP A 1 99 ? -7.309 5.931 5.982 1.00 98.44 99 ASP A C 1
ATOM 826 O O . ASP A 1 99 ? -6.828 5.154 6.816 1.00 98.44 99 ASP A O 1
ATOM 830 N N . HIS A 1 100 ? -8.511 5.752 5.461 1.00 98.19 100 HIS A N 1
ATOM 831 C CA . HIS A 1 100 ? -9.394 4.643 5.740 1.00 98.19 100 HIS A CA 1
ATOM 832 C C . HIS A 1 100 ? -9.990 4.094 4.443 1.00 98.19 100 HIS A C 1
ATOM 834 O O . HIS A 1 100 ? -10.146 4.812 3.456 1.00 98.19 100 HIS A O 1
ATOM 840 N N . ILE A 1 101 ? -10.357 2.817 4.459 1.00 98.12 101 ILE A N 1
ATOM 841 C CA . ILE A 1 101 ? -11.133 2.181 3.394 1.00 98.12 101 ILE A CA 1
ATOM 842 C C . ILE A 1 101 ? -12.316 1.424 3.996 1.00 98.12 101 ILE A C 1
ATOM 844 O O . ILE A 1 101 ? -12.317 1.070 5.178 1.00 98.12 101 ILE A O 1
ATOM 848 N N . ASN A 1 102 ? -13.342 1.184 3.181 1.00 96.56 102 ASN A N 1
ATOM 849 C CA . ASN A 1 102 ? -14.468 0.348 3.580 1.00 96.56 102 ASN A CA 1
ATOM 850 C C . ASN A 1 102 ? -14.080 -1.145 3.587 1.00 96.56 102 ASN A C 1
ATOM 852 O O . ASN A 1 102 ? -13.064 -1.552 3.013 1.00 96.56 102 ASN A O 1
ATOM 856 N N . ILE A 1 103 ? -14.912 -1.969 4.231 1.00 96.69 103 ILE A N 1
ATOM 857 C CA . ILE A 1 103 ? -14.676 -3.417 4.332 1.00 96.69 103 ILE A CA 1
ATOM 858 C C . ILE A 1 103 ? -14.641 -4.070 2.949 1.00 96.69 103 ILE A C 1
ATOM 860 O O . ILE A 1 103 ? -13.755 -4.879 2.695 1.00 96.69 103 ILE A O 1
ATOM 864 N N . GLY A 1 104 ? -15.568 -3.716 2.051 1.00 96.94 104 GLY A N 1
ATOM 865 C CA . GLY A 1 104 ? -15.667 -4.341 0.728 1.00 96.94 104 GLY A CA 1
ATOM 866 C C . GLY A 1 104 ? -14.372 -4.219 -0.078 1.00 96.94 104 GLY A C 1
ATOM 867 O O . GLY A 1 104 ? -13.833 -5.221 -0.547 1.00 96.94 104 GLY A O 1
ATOM 868 N N . LYS A 1 105 ? -13.811 -3.008 -0.144 1.00 97.56 105 LYS A N 1
ATOM 869 C CA . LYS A 1 105 ? -12.533 -2.717 -0.803 1.00 97.56 105 LYS A CA 1
ATOM 870 C C . LYS A 1 105 ? -11.380 -3.489 -0.166 1.00 97.56 105 LYS A C 1
ATOM 872 O O . LYS A 1 105 ? -10.526 -4.015 -0.873 1.00 97.56 105 LYS A O 1
ATOM 877 N N . TYR A 1 106 ? -11.354 -3.590 1.162 1.00 98.06 106 TYR A N 1
ATOM 878 C CA . TYR A 1 106 ? -10.321 -4.352 1.862 1.00 98.06 106 TYR A CA 1
ATOM 879 C C . TYR A 1 106 ? -10.421 -5.860 1.618 1.00 98.06 106 TYR A C 1
ATOM 881 O O . TYR A 1 106 ? -9.398 -6.492 1.370 1.00 98.06 106 TYR A O 1
ATOM 889 N N . GLU A 1 107 ? -11.618 -6.449 1.648 1.00 97.69 107 GLU A N 1
ATOM 890 C CA . GLU A 1 107 ? -11.777 -7.881 1.369 1.00 97.69 107 GLU A CA 1
ATOM 891 C C . GLU A 1 107 ? -11.420 -8.209 -0.091 1.00 97.69 107 GLU A C 1
ATOM 893 O O . GLU A 1 107 ? -10.795 -9.241 -0.334 1.00 97.69 107 GLU A O 1
ATOM 898 N N . GLN A 1 108 ? -11.695 -7.313 -1.051 1.00 98.00 108 GLN A N 1
ATOM 899 C CA . GLN A 1 108 ? -11.181 -7.447 -2.423 1.00 98.00 108 GLN A CA 1
ATOM 900 C C . GLN A 1 108 ? -9.650 -7.490 -2.446 1.00 98.00 108 GLN A C 1
ATOM 902 O O . GLN A 1 108 ? -9.082 -8.450 -2.961 1.00 98.00 108 GLN A O 1
ATOM 907 N N . ILE A 1 109 ? -8.982 -6.508 -1.829 1.00 98.38 109 ILE A N 1
ATOM 908 C CA . ILE A 1 109 ? -7.512 -6.453 -1.763 1.00 98.38 109 ILE A CA 1
ATOM 909 C C . ILE A 1 109 ? -6.952 -7.719 -1.108 1.00 98.38 109 ILE A C 1
ATOM 911 O O . ILE A 1 109 ? -6.047 -8.346 -1.654 1.00 98.38 109 ILE A O 1
ATOM 915 N N . LYS A 1 110 ? -7.516 -8.124 0.032 1.00 97.88 110 LYS A N 1
ATOM 916 C CA . LYS A 1 110 ? -7.110 -9.306 0.800 1.00 97.88 110 LYS A CA 1
ATOM 917 C C . LYS A 1 110 ? -7.254 -10.603 0.004 1.00 97.88 110 LYS A C 1
ATOM 919 O O . LYS A 1 110 ? -6.372 -11.460 0.078 1.00 97.88 110 LYS A O 1
ATOM 924 N N . ASN A 1 111 ? -8.340 -10.763 -0.749 1.00 97.81 111 ASN A N 1
ATOM 925 C CA . ASN A 1 111 ? -8.546 -11.934 -1.602 1.00 97.81 111 ASN A CA 1
ATOM 926 C C . ASN A 1 111 ? -7.568 -11.931 -2.779 1.00 97.81 111 ASN A C 1
ATOM 928 O O . ASN A 1 111 ? -6.904 -12.934 -3.045 1.00 97.81 111 ASN A O 1
ATOM 932 N N . ASN A 1 112 ? -7.426 -10.780 -3.429 1.00 98.06 112 ASN A N 1
ATOM 933 C CA . ASN A 1 112 ? -6.591 -10.602 -4.607 1.00 98.06 112 ASN A CA 1
ATOM 934 C C . ASN A 1 112 ? -5.102 -10.793 -4.295 1.00 98.06 112 ASN A C 1
ATOM 936 O O . ASN A 1 112 ? -4.412 -11.504 -5.027 1.00 98.06 112 ASN A O 1
ATOM 940 N N . CYS A 1 113 ? -4.606 -10.264 -3.174 1.00 97.56 113 CYS A N 1
ATOM 941 C CA . CYS A 1 113 ? -3.193 -10.366 -2.806 1.00 97.56 113 CYS A CA 1
ATOM 942 C C . CYS A 1 113 ? -2.761 -11.766 -2.345 1.00 97.56 113 CYS A C 1
ATOM 944 O O . CYS A 1 113 ? -1.562 -12.032 -2.280 1.00 97.56 113 CYS A O 1
ATOM 946 N N . LYS A 1 114 ? -3.700 -12.673 -2.025 1.00 95.50 114 LYS A N 1
ATOM 947 C CA . LYS A 1 114 ? -3.396 -14.020 -1.503 1.00 95.50 114 LYS A CA 1
ATOM 948 C C . LYS A 1 114 ? -2.523 -14.836 -2.460 1.00 95.50 114 LYS A C 1
ATOM 950 O O . LYS A 1 114 ? -1.564 -15.459 -2.015 1.00 95.50 114 LYS A O 1
ATOM 955 N N . ASN A 1 115 ? -2.848 -14.793 -3.752 1.00 94.56 115 ASN A N 1
ATOM 956 C CA . ASN A 1 115 ? -2.104 -15.480 -4.814 1.00 94.56 115 ASN A CA 1
ATOM 957 C C . ASN A 1 115 ? -1.381 -14.508 -5.759 1.00 94.56 115 ASN A C 1
ATOM 959 O O . ASN A 1 115 ? -0.699 -14.944 -6.677 1.00 94.56 115 ASN A O 1
ATOM 963 N N . ASN A 1 116 ? -1.524 -13.198 -5.542 1.00 97.81 116 ASN A N 1
ATOM 964 C CA . ASN A 1 116 ? -0.967 -12.164 -6.411 1.00 97.81 116 ASN A CA 1
ATOM 965 C C . ASN A 1 116 ? -0.242 -11.126 -5.566 1.00 97.81 116 ASN A C 1
ATOM 967 O O . ASN A 1 116 ? -0.658 -9.981 -5.492 1.00 97.81 116 ASN A O 1
ATOM 971 N N . SER A 1 117 ? 0.776 -11.543 -4.823 1.00 97.31 117 SER A N 1
ATOM 972 C CA . SER A 1 117 ? 1.388 -10.691 -3.802 1.00 97.31 117 SER A CA 1
ATOM 973 C C . SER A 1 117 ? 2.388 -9.683 -4.361 1.00 97.31 117 SER A C 1
ATOM 975 O O . SER A 1 117 ? 2.869 -8.851 -3.595 1.00 97.31 117 SER A O 1
ATOM 977 N N . HIS A 1 118 ? 2.715 -9.743 -5.652 1.00 97.19 118 HIS A N 1
ATOM 978 C CA . HIS A 1 118 ? 3.773 -8.949 -6.266 1.00 97.19 118 HIS A CA 1
ATOM 979 C C . HIS A 1 118 ? 3.229 -8.005 -7.327 1.00 97.19 118 HIS A C 1
ATOM 981 O O . HIS A 1 118 ? 2.350 -8.372 -8.100 1.00 97.19 118 HIS A O 1
ATOM 987 N N . PHE A 1 119 ? 3.766 -6.794 -7.425 1.00 97.88 119 PHE A N 1
ATOM 988 C CA . PHE A 1 119 ? 3.471 -5.941 -8.572 1.00 97.88 119 PHE A CA 1
ATOM 989 C C . PHE A 1 119 ? 4.571 -4.915 -8.821 1.00 97.88 119 PHE A C 1
ATOM 991 O O . PHE A 1 119 ? 5.466 -4.729 -7.994 1.00 97.88 119 PHE A O 1
ATOM 998 N N . ILE A 1 120 ? 4.492 -4.238 -9.964 1.00 96.81 120 ILE A N 1
ATOM 999 C CA . ILE A 1 120 ? 5.377 -3.131 -10.304 1.00 96.81 120 ILE A CA 1
ATOM 1000 C C . ILE A 1 120 ? 4.625 -1.804 -10.239 1.00 96.81 120 ILE A C 1
ATOM 1002 O O . ILE A 1 120 ? 3.466 -1.707 -10.636 1.00 96.81 120 ILE A O 1
ATOM 1006 N N . ILE A 1 121 ? 5.290 -0.781 -9.714 1.00 96.38 121 ILE A N 1
ATOM 1007 C CA . ILE A 1 121 ? 4.787 0.584 -9.611 1.00 96.38 121 ILE A CA 1
ATOM 1008 C C . ILE A 1 121 ? 5.763 1.501 -10.352 1.00 96.38 121 ILE A C 1
ATOM 1010 O O . ILE A 1 121 ? 6.846 1.793 -9.836 1.00 96.38 121 ILE A O 1
ATOM 1014 N N . PRO A 1 122 ? 5.396 1.958 -11.553 1.00 95.56 122 PRO A N 1
ATOM 1015 C CA . PRO A 1 122 ? 6.157 2.954 -12.283 1.00 95.56 122 PRO A CA 1
ATOM 1016 C C . PRO A 1 122 ? 5.985 4.327 -11.640 1.00 95.56 122 PRO A C 1
ATOM 1018 O O . PRO A 1 122 ? 4.874 4.762 -11.347 1.00 95.56 122 PRO A O 1
ATOM 1021 N N . GLN A 1 123 ? 7.092 5.035 -11.462 1.00 93.50 123 GLN A N 1
ATOM 1022 C CA . GLN A 1 123 ? 7.109 6.420 -11.018 1.00 93.50 123 GLN A CA 1
ATOM 1023 C C . GLN A 1 123 ? 7.794 7.261 -12.087 1.00 93.50 123 GLN A C 1
ATOM 1025 O O . GLN A 1 123 ? 8.999 7.127 -12.312 1.00 93.50 123 GLN A O 1
ATOM 1030 N N . ARG A 1 124 ? 7.033 8.147 -12.737 1.00 90.50 124 ARG A N 1
ATOM 1031 C CA . ARG A 1 124 ? 7.591 9.046 -13.748 1.00 90.50 124 ARG A CA 1
ATOM 1032 C C . ARG A 1 124 ? 8.595 10.009 -13.112 1.00 90.50 124 ARG A C 1
ATOM 1034 O O . ARG A 1 124 ? 8.344 10.563 -12.036 1.00 90.50 124 ARG A O 1
ATOM 1041 N N . ASN A 1 125 ? 9.720 10.193 -13.788 1.00 86.75 125 ASN A N 1
ATOM 1042 C CA . ASN A 1 125 ? 10.778 11.144 -13.468 1.00 86.75 125 ASN A CA 1
ATOM 1043 C C . ASN A 1 125 ? 11.197 11.901 -14.751 1.00 86.75 125 ASN A C 1
ATOM 1045 O O . ASN A 1 125 ? 10.576 11.739 -15.802 1.00 86.75 125 ASN A O 1
ATOM 1049 N N . GLN A 1 126 ? 12.226 12.751 -14.670 1.00 85.12 126 GLN A N 1
ATOM 1050 C CA . GLN A 1 126 ? 12.691 13.546 -15.820 1.00 85.12 126 GLN A CA 1
ATOM 1051 C C . GLN A 1 126 ? 13.264 12.689 -16.965 1.00 85.12 126 GLN A C 1
ATOM 1053 O O . GLN A 1 126 ? 13.173 13.087 -18.121 1.00 85.12 126 GLN A O 1
ATOM 1058 N N . ASN A 1 127 ? 13.785 11.497 -16.656 1.00 85.00 127 ASN A N 1
ATOM 1059 C CA . ASN A 1 127 ? 14.506 10.621 -17.585 1.00 85.00 127 ASN A CA 1
ATOM 1060 C C . ASN A 1 127 ? 13.698 9.364 -17.971 1.00 85.00 127 ASN A C 1
ATOM 1062 O O . ASN A 1 127 ? 14.271 8.385 -18.445 1.00 85.00 127 ASN A O 1
ATOM 1066 N N . GLY A 1 128 ? 12.380 9.355 -17.736 1.00 89.44 128 GLY A N 1
ATOM 1067 C CA . GLY A 1 128 ? 11.509 8.200 -17.969 1.00 89.44 128 GLY A CA 1
ATOM 1068 C C . GLY A 1 128 ? 10.803 7.728 -16.699 1.00 89.44 128 GLY A C 1
ATOM 1069 O O . GLY A 1 128 ? 10.080 8.497 -16.063 1.00 89.44 128 GLY A O 1
ATOM 1070 N N . TYR A 1 129 ? 10.969 6.449 -16.349 1.00 92.50 129 TYR A N 1
ATOM 1071 C CA . TYR A 1 129 ? 10.305 5.821 -15.204 1.00 92.50 129 TYR A CA 1
ATOM 1072 C C . TYR A 1 129 ? 11.313 5.148 -14.274 1.00 92.50 129 TYR A C 1
ATOM 1074 O O . TYR A 1 129 ? 12.115 4.323 -14.705 1.00 92.50 129 TYR A O 1
ATOM 1082 N N . THR A 1 130 ? 11.222 5.444 -12.978 1.00 93.50 130 THR A N 1
ATOM 1083 C CA . THR A 1 130 ? 11.817 4.610 -11.929 1.00 93.50 130 THR A CA 1
ATOM 1084 C C . THR A 1 130 ? 10.788 3.580 -11.498 1.00 93.50 130 THR A C 1
ATOM 1086 O O . THR A 1 130 ? 9.668 3.933 -11.137 1.00 93.50 130 THR A O 1
ATOM 1089 N N . ASN A 1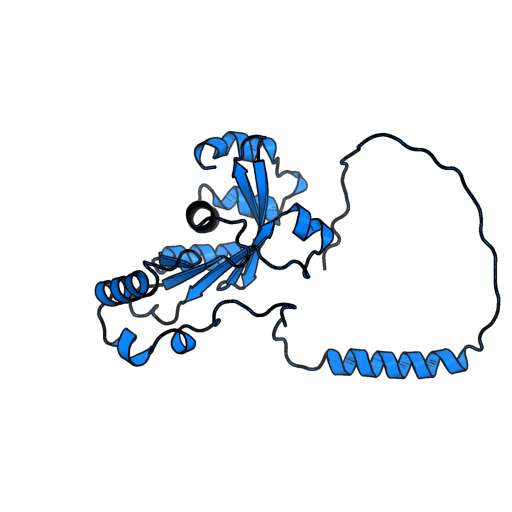 131 ? 11.172 2.308 -11.499 1.00 95.94 131 ASN A N 1
ATOM 1090 C CA . ASN A 1 131 ? 10.282 1.229 -11.100 1.00 95.94 131 ASN A CA 1
ATOM 1091 C C . ASN A 1 131 ? 10.465 0.845 -9.638 1.00 95.94 131 ASN A C 1
ATOM 1093 O O . ASN A 1 131 ? 11.579 0.616 -9.162 1.00 95.94 131 ASN A O 1
ATOM 1097 N N . PHE A 1 132 ? 9.340 0.701 -8.951 1.00 97.50 132 PHE A N 1
ATOM 1098 C CA . PHE A 1 132 ? 9.259 0.164 -7.606 1.00 97.50 132 PHE A CA 1
ATOM 1099 C C . PHE A 1 132 ? 8.574 -1.193 -7.630 1.00 97.50 132 PHE A C 1
ATOM 1101 O O . PHE A 1 132 ? 7.618 -1.418 -8.364 1.00 97.50 132 PHE A O 1
ATOM 1108 N N . TYR A 1 133 ? 9.065 -2.102 -6.807 1.00 97.56 133 TYR A N 1
ATOM 1109 C CA . TYR A 1 133 ? 8.497 -3.416 -6.601 1.00 97.56 133 TYR A CA 1
ATOM 1110 C C . TYR A 1 133 ? 7.650 -3.407 -5.337 1.00 97.56 133 TYR A C 1
ATOM 1112 O O . TYR A 1 133 ? 8.153 -3.077 -4.261 1.00 97.56 133 TYR A O 1
ATOM 1120 N N . SER A 1 134 ? 6.376 -3.769 -5.465 1.00 97.88 134 SER A N 1
ATOM 1121 C CA . SER A 1 134 ? 5.492 -3.958 -4.324 1.00 97.88 134 SER A CA 1
ATOM 1122 C C . SER A 1 134 ? 5.339 -5.434 -3.982 1.00 97.88 134 SER A C 1
ATOM 1124 O O . SER A 1 134 ? 5.260 -6.297 -4.858 1.00 97.88 134 SER A O 1
ATOM 1126 N N . GLN A 1 135 ? 5.314 -5.725 -2.684 1.00 96.69 135 GLN A N 1
ATOM 1127 C CA . GLN A 1 135 ? 5.166 -7.071 -2.157 1.00 96.69 135 GLN A CA 1
ATOM 1128 C C . GLN A 1 135 ? 4.261 -7.073 -0.925 1.00 96.69 135 GLN A C 1
ATOM 1130 O O . GLN A 1 135 ? 4.638 -6.561 0.130 1.00 96.69 135 GLN A O 1
ATOM 1135 N N . PHE A 1 136 ? 3.107 -7.728 -1.017 1.00 97.69 136 PHE A N 1
ATOM 1136 C CA . PHE A 1 136 ? 2.348 -8.131 0.163 1.00 97.69 136 PHE A CA 1
ATOM 1137 C C . PHE A 1 136 ? 3.129 -9.208 0.926 1.00 97.69 136 PHE A C 1
ATOM 1139 O O . PHE A 1 136 ? 3.407 -10.294 0.413 1.00 97.69 136 PHE A O 1
ATOM 1146 N N . ILE A 1 137 ? 3.500 -8.911 2.170 1.00 94.81 137 ILE A N 1
ATOM 1147 C CA . ILE A 1 137 ? 4.124 -9.880 3.083 1.00 94.81 137 ILE A CA 1
ATOM 1148 C C . ILE A 1 137 ? 3.074 -10.831 3.659 1.00 94.81 137 ILE A C 1
ATOM 1150 O O . ILE A 1 137 ? 3.338 -12.024 3.862 1.00 94.81 137 ILE A O 1
ATOM 1154 N N . ASP A 1 138 ? 1.898 -10.261 3.898 1.00 95.06 138 ASP A N 1
ATOM 1155 C CA . ASP A 1 138 ? 0.610 -10.875 4.180 1.00 95.06 138 ASP A CA 1
ATOM 1156 C C . ASP A 1 138 ? -0.486 -9.852 3.820 1.00 95.06 138 ASP A C 1
ATOM 1158 O O . ASP A 1 138 ? -0.185 -8.759 3.348 1.00 95.06 138 ASP A O 1
ATOM 1162 N N . HIS A 1 139 ? -1.757 -10.177 4.051 1.00 95.50 139 HIS A N 1
ATOM 1163 C CA . HIS A 1 139 ? -2.886 -9.321 3.668 1.00 95.50 139 HIS A CA 1
ATOM 1164 C C . HIS A 1 139 ? -2.997 -7.987 4.436 1.00 95.50 139 HIS A C 1
ATOM 1166 O O . HIS A 1 139 ? -3.796 -7.139 4.048 1.00 95.50 139 HIS A O 1
ATOM 1172 N N . LYS A 1 140 ? -2.223 -7.786 5.513 1.00 97.00 140 LYS A N 1
ATOM 1173 C CA . LYS A 1 140 ? -2.221 -6.551 6.318 1.00 97.00 140 LYS A CA 1
ATOM 1174 C C . LYS A 1 140 ? -0.967 -5.710 6.139 1.00 97.00 140 LYS A C 1
ATOM 1176 O O . LYS A 1 140 ? -0.932 -4.594 6.650 1.00 97.00 140 LYS A O 1
ATOM 1181 N N . LEU A 1 141 ? 0.068 -6.227 5.479 1.00 97.50 141 LEU A N 1
ATOM 1182 C CA . LEU A 1 141 ? 1.349 -5.543 5.335 1.00 97.50 141 LEU A CA 1
ATOM 1183 C C . LEU A 1 141 ? 1.893 -5.678 3.920 1.00 97.50 141 LEU A C 1
ATOM 1185 O O . LEU A 1 141 ? 2.177 -6.783 3.456 1.00 97.50 141 LEU A O 1
ATOM 1189 N N . LEU A 1 142 ? 2.139 -4.535 3.293 1.00 97.81 142 LEU A N 1
ATOM 1190 C CA . LEU A 1 142 ? 2.793 -4.427 2.000 1.00 97.81 142 LEU A CA 1
ATOM 1191 C C . LEU A 1 142 ? 4.080 -3.609 2.108 1.00 97.81 142 LEU A C 1
ATOM 1193 O O . LEU A 1 142 ? 4.136 -2.601 2.811 1.00 97.81 142 LEU A O 1
ATOM 1197 N N . PHE A 1 143 ? 5.104 -4.047 1.387 1.00 97.56 143 PHE A N 1
ATOM 1198 C CA . PHE A 1 143 ? 6.362 -3.336 1.187 1.00 97.56 143 PHE A CA 1
ATOM 1199 C C . PHE A 1 143 ? 6.446 -2.790 -0.228 1.00 97.56 143 PHE A C 1
ATOM 1201 O O . PHE A 1 143 ? 5.956 -3.420 -1.162 1.00 97.56 143 PHE A O 1
ATOM 1208 N N . ILE A 1 144 ? 7.098 -1.641 -0.375 1.00 97.81 144 ILE A N 1
ATOM 1209 C CA . ILE A 1 144 ? 7.486 -1.074 -1.663 1.00 97.81 144 ILE A CA 1
ATOM 1210 C C . ILE A 1 144 ? 8.977 -0.763 -1.598 1.00 97.81 144 ILE A C 1
ATOM 1212 O O . ILE A 1 144 ? 9.416 -0.027 -0.713 1.00 97.81 144 ILE A O 1
ATOM 1216 N N . THR A 1 145 ? 9.740 -1.297 -2.544 1.00 96.56 145 THR A N 1
ATOM 1217 C CA . THR A 1 145 ? 11.199 -1.142 -2.639 1.00 96.56 145 THR A CA 1
ATOM 1218 C C . THR A 1 145 ? 11.564 -0.697 -4.050 1.00 96.56 145 THR A C 1
ATOM 1220 O O . THR A 1 145 ? 10.893 -1.089 -5.001 1.00 96.56 145 THR A O 1
ATOM 1223 N N . ALA A 1 146 ? 12.623 0.093 -4.229 1.00 95.62 146 ALA A N 1
ATOM 1224 C CA . ALA A 1 146 ? 13.169 0.332 -5.565 1.00 95.62 146 ALA A CA 1
ATOM 1225 C C . ALA A 1 146 ? 13.524 -1.008 -6.246 1.00 95.62 146 ALA A C 1
ATOM 1227 O O . ALA A 1 146 ? 14.175 -1.863 -5.640 1.00 95.62 146 ALA A O 1
ATOM 1228 N N . LEU A 1 147 ? 13.097 -1.211 -7.498 1.00 94.81 147 LEU A N 1
ATOM 1229 C CA . LEU A 1 147 ? 13.272 -2.494 -8.193 1.00 94.81 147 LEU A CA 1
ATOM 1230 C C . LEU A 1 147 ? 14.754 -2.863 -8.346 1.00 94.81 147 LEU A C 1
ATOM 1232 O O . LEU A 1 147 ? 15.126 -4.021 -8.169 1.00 94.81 147 LEU A O 1
ATOM 1236 N N . GLU A 1 148 ? 15.609 -1.881 -8.632 1.00 92.94 148 GLU A N 1
ATOM 1237 C CA . GLU A 1 148 ? 17.058 -2.083 -8.747 1.00 92.94 148 GLU A CA 1
ATOM 1238 C C . GLU A 1 148 ? 17.674 -2.620 -7.452 1.00 92.94 148 GLU A C 1
ATOM 1240 O O . GLU A 1 148 ? 18.510 -3.525 -7.481 1.00 92.94 148 GLU A O 1
ATOM 1245 N N . GLU A 1 149 ? 17.241 -2.094 -6.308 1.00 92.19 149 GLU A N 1
ATOM 1246 C CA . GLU A 1 149 ? 17.715 -2.533 -5.000 1.00 92.19 149 GLU A CA 1
ATOM 1247 C C . GLU A 1 149 ? 17.172 -3.919 -4.651 1.00 92.19 149 GLU A C 1
ATOM 1249 O O . GLU A 1 149 ? 17.921 -4.784 -4.193 1.00 92.19 149 GLU A O 1
ATOM 1254 N N . TYR A 1 150 ? 15.898 -4.179 -4.955 1.00 90.81 150 TYR A N 1
ATOM 1255 C CA . TYR A 1 150 ? 15.313 -5.508 -4.794 1.00 90.81 150 TYR A CA 1
ATOM 1256 C C . TYR A 1 150 ? 16.031 -6.561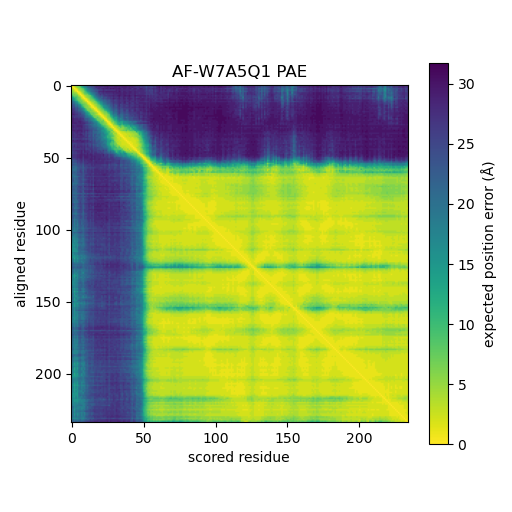 -5.648 1.00 90.81 150 TYR A C 1
ATOM 1258 O O . TYR A 1 150 ? 16.236 -7.687 -5.201 1.00 90.81 150 TYR A O 1
ATOM 1266 N N . ASN A 1 151 ? 16.470 -6.223 -6.859 1.00 90.25 151 ASN A N 1
ATOM 1267 C CA . ASN A 1 151 ? 17.224 -7.156 -7.697 1.00 90.25 151 ASN A CA 1
ATOM 1268 C C . ASN A 1 151 ? 18.601 -7.492 -7.107 1.00 90.25 151 ASN A C 1
ATOM 1270 O O . ASN A 1 151 ? 19.043 -8.633 -7.227 1.00 90.25 151 ASN A O 1
ATOM 1274 N N . LYS A 1 152 ? 19.247 -6.536 -6.426 1.00 90.81 152 LYS A N 1
ATOM 1275 C CA . LYS A 1 152 ? 20.554 -6.728 -5.776 1.00 90.81 152 LYS A CA 1
ATOM 1276 C C . LYS A 1 152 ? 20.450 -7.482 -4.447 1.00 90.81 152 LYS A C 1
ATOM 1278 O O . LYS A 1 152 ? 21.251 -8.374 -4.188 1.00 90.81 152 LYS A O 1
ATOM 1283 N N . LEU A 1 153 ? 19.478 -7.129 -3.604 1.00 86.88 153 LEU A N 1
ATOM 1284 C CA . LEU A 1 153 ? 19.400 -7.585 -2.206 1.00 86.88 153 LEU A CA 1
ATOM 1285 C C . LEU A 1 153 ? 18.253 -8.567 -1.932 1.00 86.88 153 LEU A C 1
ATOM 1287 O O . LEU A 1 153 ? 18.258 -9.267 -0.917 1.00 86.88 153 LEU A O 1
ATOM 1291 N N . ARG A 1 154 ? 17.273 -8.657 -2.835 1.00 86.94 154 ARG A N 1
ATOM 1292 C CA . ARG A 1 154 ? 16.091 -9.527 -2.738 1.00 86.94 154 ARG A CA 1
ATOM 1293 C C . ARG A 1 154 ? 15.388 -9.346 -1.392 1.00 86.94 154 ARG A C 1
ATOM 1295 O O . ARG A 1 154 ? 15.057 -8.232 -1.013 1.00 86.94 154 ARG A O 1
ATOM 1302 N N . ALA A 1 155 ? 15.171 -10.430 -0.650 1.00 76.69 155 ALA A N 1
ATOM 1303 C CA . ALA A 1 155 ? 14.497 -10.401 0.647 1.00 76.69 155 ALA A CA 1
ATOM 1304 C C . ALA A 1 155 ? 15.236 -9.581 1.726 1.00 76.69 155 ALA A C 1
ATOM 1306 O O . ALA A 1 155 ? 14.634 -9.269 2.752 1.00 76.69 155 ALA A O 1
ATOM 1307 N N . ASN A 1 156 ? 16.505 -9.225 1.499 1.00 80.69 156 ASN A N 1
ATOM 1308 C CA . ASN A 1 156 ? 17.297 -8.403 2.413 1.00 80.69 156 ASN A CA 1
ATOM 1309 C C . ASN A 1 156 ? 17.189 -6.899 2.113 1.00 80.69 156 ASN A C 1
ATOM 1311 O O . ASN A 1 156 ? 17.788 -6.106 2.831 1.00 80.69 156 ASN A O 1
ATOM 1315 N N . SER A 1 157 ? 16.464 -6.490 1.064 1.00 85.94 157 SER A N 1
ATOM 1316 C CA . SER A 1 157 ? 16.265 -5.069 0.765 1.00 85.94 157 SER A CA 1
ATOM 1317 C C . SER A 1 157 ? 15.411 -4.395 1.838 1.00 85.94 157 SER A C 1
ATOM 1319 O O . SER A 1 157 ? 14.357 -4.928 2.207 1.00 85.94 157 SER A O 1
ATOM 1321 N N . THR A 1 158 ? 15.801 -3.199 2.267 1.00 90.56 158 THR A N 1
ATOM 1322 C CA . THR A 1 158 ? 14.965 -2.376 3.147 1.00 90.56 158 THR A CA 1
ATOM 1323 C C . THR A 1 158 ? 13.865 -1.720 2.310 1.00 90.56 158 THR A C 1
ATOM 1325 O O . THR A 1 158 ? 14.163 -1.114 1.278 1.00 90.56 158 THR A O 1
ATOM 1328 N N . PRO A 1 159 ? 12.582 -1.821 2.699 1.00 94.88 159 PRO A N 1
ATOM 1329 C CA . PRO A 1 159 ? 11.523 -1.152 1.965 1.00 94.88 159 PRO A CA 1
ATOM 1330 C C . PRO A 1 159 ? 11.674 0.360 2.072 1.00 94.88 159 PRO A C 1
ATOM 1332 O O . PRO A 1 159 ? 12.070 0.897 3.102 1.00 94.88 159 PRO A O 1
ATOM 1335 N N . TYR A 1 160 ? 11.293 1.052 1.009 1.00 96.94 160 TYR A N 1
ATOM 1336 C CA . TYR A 1 160 ? 11.249 2.510 0.967 1.00 96.94 160 TYR A CA 1
ATOM 1337 C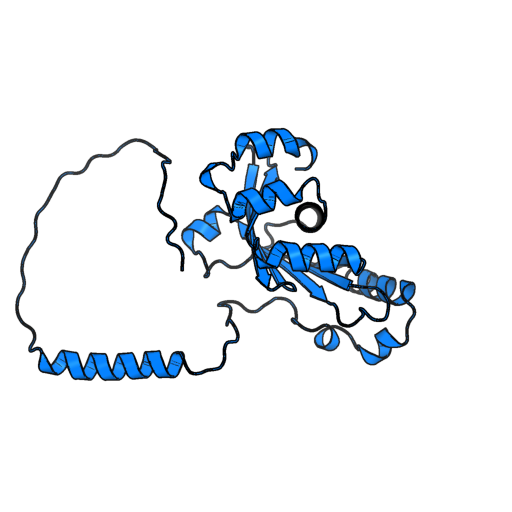 C . TYR A 1 160 ? 9.965 2.997 1.621 1.00 96.94 160 TYR A C 1
ATOM 1339 O O . TYR A 1 160 ? 9.938 4.047 2.260 1.00 96.94 160 TYR A O 1
ATOM 1347 N N . VAL A 1 161 ? 8.907 2.200 1.476 1.00 97.56 161 VAL A N 1
ATOM 1348 C CA . VAL A 1 161 ? 7.590 2.449 2.037 1.00 97.56 161 VAL A CA 1
ATOM 1349 C C . VAL A 1 161 ? 7.002 1.147 2.579 1.00 97.56 161 VAL A C 1
ATOM 1351 O O . VAL A 1 161 ? 7.121 0.091 1.951 1.00 97.56 161 VAL A O 1
ATOM 1354 N N . THR A 1 162 ? 6.313 1.225 3.717 1.00 98.06 162 THR A N 1
ATOM 1355 C CA . THR A 1 162 ? 5.440 0.150 4.209 1.00 98.06 162 THR A CA 1
ATOM 1356 C C . THR A 1 162 ? 3.995 0.624 4.259 1.00 98.06 162 THR A C 1
ATOM 1358 O O . THR A 1 162 ? 3.743 1.747 4.678 1.00 98.06 162 THR A O 1
ATOM 1361 N N . LEU A 1 163 ? 3.040 -0.221 3.875 1.00 98.50 163 LEU A N 1
ATOM 1362 C CA . LEU A 1 163 ? 1.602 0.032 3.985 1.00 98.50 163 LEU A CA 1
ATOM 1363 C C . LEU A 1 163 ? 0.964 -1.014 4.899 1.00 98.50 163 LEU A C 1
ATOM 1365 O O . LEU A 1 163 ? 1.085 -2.214 4.659 1.00 98.50 163 LEU A O 1
ATOM 1369 N N . HIS A 1 164 ? 0.285 -0.541 5.938 1.00 98.38 164 HIS A N 1
ATOM 1370 C CA . HIS A 1 164 ? -0.408 -1.347 6.933 1.00 98.38 164 HIS A CA 1
ATOM 1371 C C . HIS A 1 164 ? -1.923 -1.173 6.811 1.00 98.38 164 HIS A C 1
ATOM 1373 O O . HIS A 1 164 ? -2.401 -0.044 6.670 1.00 98.38 164 HIS A O 1
ATOM 1379 N N . PHE A 1 165 ? -2.657 -2.277 6.943 1.00 98.38 165 PHE A N 1
ATOM 1380 C CA . PHE A 1 165 ? -4.112 -2.308 7.080 1.00 98.38 165 PHE A CA 1
ATOM 1381 C C . PHE A 1 165 ? -4.482 -2.787 8.488 1.00 98.38 165 PHE A C 1
ATOM 1383 O O . PHE A 1 165 ? -4.047 -3.858 8.919 1.00 98.38 165 PHE A O 1
ATOM 1390 N N . PHE A 1 166 ? -5.286 -1.992 9.187 1.00 98.25 166 PHE A N 1
ATOM 1391 C CA . PHE A 1 166 ? -5.789 -2.254 10.533 1.00 98.25 166 PHE A CA 1
ATOM 1392 C C . PHE A 1 166 ? -7.282 -2.516 10.457 1.00 98.25 166 PHE A C 1
ATOM 1394 O O . PHE A 1 166 ? -8.068 -1.652 10.061 1.00 98.25 166 PHE A O 1
ATOM 1401 N N . ASP A 1 167 ? -7.661 -3.731 10.808 1.00 97.00 167 ASP A N 1
ATOM 1402 C CA . ASP A 1 167 ? -8.999 -4.265 10.614 1.00 97.00 167 ASP A CA 1
ATOM 1403 C C . ASP A 1 167 ? -9.712 -4.588 11.934 1.00 97.00 167 ASP A C 1
ATOM 1405 O O . ASP A 1 167 ? -10.794 -5.170 11.947 1.00 97.00 167 ASP A O 1
ATOM 1409 N N . GLU A 1 168 ? -9.134 -4.147 13.050 1.00 97.19 168 GLU A N 1
ATOM 1410 C CA . GLU A 1 168 ? -9.688 -4.272 14.395 1.00 97.19 168 GLU A CA 1
ATOM 1411 C C . GLU A 1 168 ? -11.026 -3.524 14.548 1.00 97.19 168 GLU A C 1
ATOM 1413 O O . GLU A 1 168 ? -11.857 -3.918 15.355 1.00 97.19 168 GLU A O 1
ATOM 1418 N N . LEU A 1 169 ? -11.279 -2.495 13.729 1.00 96.38 169 LEU A N 1
ATOM 1419 C CA . LEU A 1 169 ? -12.516 -1.700 13.737 1.00 96.38 169 LEU A CA 1
ATOM 1420 C C . LEU A 1 169 ? -13.531 -2.120 12.658 1.00 96.38 169 LEU A C 1
ATOM 1422 O O . LEU A 1 169 ? -14.428 -1.347 12.308 1.00 96.38 169 LEU A O 1
ATOM 1426 N N . LYS A 1 170 ? -13.441 -3.358 12.146 1.00 93.50 170 LYS A N 1
ATOM 1427 C CA . LYS A 1 170 ? -14.404 -3.903 11.170 1.00 93.50 170 LYS A CA 1
ATOM 1428 C C . LYS A 1 170 ? -15.857 -3.817 11.635 1.00 93.50 170 LYS A C 1
ATOM 1430 O O . LYS A 1 170 ? -16.721 -3.559 10.811 1.00 93.50 170 LYS A O 1
ATOM 1435 N N . SER A 1 171 ? -16.149 -3.978 12.926 1.00 93.69 171 SER A N 1
ATOM 1436 C CA . SER A 1 171 ? -17.521 -3.857 13.454 1.00 93.69 171 SER A CA 1
ATOM 1437 C C . SER A 1 171 ? -18.150 -2.477 13.222 1.00 93.69 171 SER A C 1
ATOM 1439 O O . SER A 1 171 ? -19.368 -2.348 13.252 1.00 93.69 171 SER A O 1
ATOM 1441 N N . LYS A 1 172 ? -17.329 -1.454 12.951 1.00 94.62 172 LYS A N 1
ATOM 1442 C CA . LYS A 1 172 ? -17.751 -0.092 12.598 1.00 94.62 172 LYS A CA 1
ATOM 1443 C C . LYS A 1 172 ? -17.633 0.208 11.102 1.00 94.62 172 LYS A C 1
ATOM 1445 O O . LYS A 1 172 ? -17.692 1.368 10.709 1.00 94.62 172 LYS A O 1
ATOM 1450 N N . GLU A 1 173 ? -17.434 -0.810 10.266 1.00 94.81 173 GLU A N 1
ATOM 1451 C CA . GLU A 1 173 ? -17.286 -0.680 8.812 1.00 94.81 173 GLU A CA 1
ATOM 1452 C C . GLU A 1 173 ? -16.111 0.196 8.358 1.00 94.81 173 GLU A C 1
ATOM 1454 O O . GLU A 1 173 ? -16.208 0.930 7.366 1.00 94.81 173 GLU A O 1
ATOM 1459 N N . ILE A 1 174 ? -14.999 0.145 9.095 1.00 96.38 174 ILE A N 1
ATOM 1460 C CA . ILE A 1 174 ? -13.791 0.920 8.801 1.00 96.38 174 ILE A CA 1
ATOM 1461 C C . ILE A 1 174 ? -12.570 0.015 8.876 1.00 96.38 174 ILE A C 1
ATOM 1463 O O . ILE A 1 174 ? -12.385 -0.733 9.835 1.00 96.38 174 ILE A O 1
ATOM 1467 N N . ILE A 1 175 ? -11.698 0.156 7.885 1.00 98.31 175 ILE A N 1
ATOM 1468 C CA . ILE A 1 175 ? -10.331 -0.352 7.904 1.00 98.31 175 ILE A CA 1
ATOM 1469 C C . ILE A 1 175 ? -9.413 0.862 7.893 1.00 98.31 175 ILE A C 1
ATOM 1471 O O . ILE A 1 175 ? -9.419 1.633 6.931 1.00 98.31 175 ILE A O 1
ATOM 1475 N N . LEU A 1 176 ? -8.639 1.059 8.958 1.00 98.56 176 LEU A N 1
ATOM 1476 C CA . LEU A 1 176 ? -7.657 2.140 8.994 1.00 98.56 176 LEU A CA 1
ATOM 1477 C C . LEU A 1 176 ? -6.413 1.708 8.228 1.00 98.56 176 LEU A C 1
ATOM 1479 O O . LEU A 1 176 ? -6.001 0.551 8.265 1.00 98.56 176 LEU A O 1
ATOM 1483 N N . THR A 1 177 ? -5.788 2.651 7.540 1.00 98.56 177 THR A N 1
ATOM 1484 C CA . THR A 1 177 ? -4.563 2.402 6.784 1.00 98.56 177 THR A CA 1
ATOM 1485 C C . THR A 1 177 ? -3.475 3.368 7.212 1.00 98.56 177 THR A C 1
ATOM 1487 O O . THR A 1 177 ? -3.746 4.533 7.520 1.00 98.56 177 THR A O 1
ATOM 1490 N N . LYS A 1 178 ? -2.239 2.871 7.248 1.00 98.50 178 LYS A N 1
ATOM 1491 C CA . LYS A 1 178 ? -1.050 3.674 7.532 1.00 98.50 178 LYS A CA 1
ATOM 1492 C C . LYS A 1 178 ? 0.072 3.286 6.598 1.00 98.50 178 LYS A C 1
ATOM 1494 O O . LYS A 1 178 ? 0.570 2.162 6.654 1.00 98.50 178 LYS A O 1
ATOM 1499 N N . LEU A 1 179 ? 0.498 4.236 5.792 1.00 98.56 179 LEU A N 1
ATOM 1500 C CA . LEU A 1 179 ? 1.696 4.142 4.991 1.00 98.56 179 LEU A CA 1
ATOM 1501 C C . LEU A 1 179 ? 2.815 4.916 5.692 1.00 98.56 179 LEU A C 1
ATOM 1503 O O . LEU A 1 179 ? 2.630 6.079 6.043 1.00 98.56 179 LEU A O 1
ATOM 1507 N N . ASN A 1 180 ? 3.963 4.273 5.905 1.00 98.25 180 ASN A N 1
ATOM 1508 C CA . ASN A 1 180 ? 5.162 4.899 6.459 1.00 98.25 180 ASN A CA 1
ATOM 1509 C C . ASN A 1 180 ? 6.233 4.996 5.374 1.00 98.25 180 ASN A C 1
ATOM 1511 O O . ASN A 1 180 ? 6.516 4.013 4.688 1.00 98.25 180 ASN A O 1
ATOM 1515 N N . ILE A 1 181 ? 6.843 6.167 5.259 1.00 98.00 181 ILE A N 1
ATOM 1516 C CA . ILE A 1 181 ? 8.020 6.432 4.443 1.00 98.00 181 ILE A CA 1
ATOM 1517 C C . ILE A 1 181 ? 9.241 6.089 5.293 1.00 98.00 181 ILE A C 1
ATOM 1519 O O . ILE A 1 181 ? 9.510 6.736 6.301 1.00 98.00 181 ILE A O 1
ATOM 1523 N N . VAL A 1 182 ? 9.954 5.041 4.898 1.00 96.06 182 VAL A N 1
ATOM 1524 C CA . VAL A 1 182 ? 11.161 4.553 5.580 1.00 96.06 182 VAL A CA 1
ATOM 1525 C C . VAL A 1 182 ? 12.409 5.163 4.950 1.00 96.06 182 VAL A C 1
ATOM 1527 O O . VAL A 1 182 ? 13.349 5.515 5.657 1.00 96.06 182 VAL A O 1
ATOM 1530 N N . ASN A 1 183 ? 12.406 5.326 3.626 1.00 94.19 183 ASN A N 1
ATOM 1531 C CA . ASN A 1 183 ? 13.488 5.962 2.885 1.00 94.19 183 ASN A CA 1
ATOM 1532 C C . ASN A 1 183 ? 13.066 7.375 2.450 1.00 94.19 183 ASN A C 1
ATOM 1534 O O . ASN A 1 183 ? 12.081 7.543 1.730 1.00 94.19 183 ASN A O 1
ATOM 1538 N N . ASN A 1 184 ? 13.827 8.387 2.876 1.00 91.19 184 ASN A N 1
ATOM 1539 C CA . ASN A 1 184 ? 13.538 9.808 2.655 1.00 91.19 184 ASN A CA 1
ATOM 1540 C C . ASN A 1 184 ? 13.667 10.270 1.192 1.00 91.19 184 ASN A C 1
ATOM 1542 O O . ASN A 1 184 ? 13.283 11.398 0.887 1.00 91.19 184 ASN A O 1
ATOM 1546 N N . VAL A 1 185 ? 14.155 9.411 0.292 1.00 94.19 185 VAL A N 1
ATOM 1547 C CA . VAL A 1 185 ? 14.105 9.634 -1.161 1.00 94.19 185 VAL A CA 1
ATOM 1548 C C . VAL A 1 185 ? 12.656 9.705 -1.659 1.00 94.19 185 VAL A C 1
ATOM 1550 O O . VAL A 1 185 ? 12.377 10.378 -2.650 1.00 94.19 185 VAL A O 1
ATOM 1553 N N . ILE A 1 186 ? 11.717 9.042 -0.974 1.00 96.06 186 ILE A N 1
ATOM 1554 C CA . ILE A 1 186 ? 10.292 9.110 -1.304 1.00 96.06 186 ILE A CA 1
ATOM 1555 C C . ILE A 1 186 ? 9.651 10.311 -0.615 1.00 96.06 186 ILE A C 1
ATOM 1557 O O . ILE A 1 186 ? 9.655 10.443 0.607 1.00 96.06 186 ILE A O 1
ATOM 1561 N N . THR A 1 187 ? 9.033 11.174 -1.413 1.00 96.12 187 THR A N 1
ATOM 1562 C CA . THR A 1 187 ? 8.238 12.304 -0.918 1.00 96.12 187 THR A CA 1
ATOM 1563 C C . THR A 1 187 ? 6.837 11.861 -0.483 1.00 96.12 187 THR A C 1
ATOM 1565 O O . THR A 1 187 ? 6.300 10.865 -0.976 1.00 96.12 187 THR A O 1
ATOM 1568 N N . LYS A 1 188 ? 6.174 12.650 0.377 1.00 96.75 188 LYS A N 1
ATOM 1569 C CA . LYS A 1 188 ? 4.778 12.396 0.790 1.00 96.75 188 LYS A CA 1
ATOM 1570 C C . LYS A 1 188 ? 3.815 12.313 -0.401 1.00 96.75 188 LYS A C 1
ATOM 1572 O O . LYS A 1 188 ? 2.942 11.453 -0.422 1.00 96.75 188 LYS A O 1
ATOM 1577 N N . ASN A 1 189 ? 4.024 13.130 -1.434 1.00 96.19 189 ASN A N 1
ATOM 1578 C CA . ASN A 1 189 ? 3.194 13.112 -2.642 1.00 96.19 189 ASN A CA 1
ATOM 1579 C C . ASN A 1 189 ? 3.364 11.813 -3.447 1.00 96.19 189 ASN A C 1
ATOM 1581 O O . ASN A 1 189 ? 2.375 11.235 -3.894 1.00 96.19 189 ASN A O 1
ATOM 1585 N N . GLN A 1 190 ? 4.596 11.313 -3.593 1.00 96.19 190 GLN A N 1
ATOM 1586 C CA . GLN A 1 190 ? 4.848 10.010 -4.225 1.00 96.19 190 GLN A CA 1
ATOM 1587 C C . GLN A 1 190 ? 4.253 8.865 -3.400 1.00 96.19 190 GLN A C 1
ATOM 1589 O O . GLN A 1 190 ? 3.622 7.969 -3.953 1.00 96.19 190 GLN A O 1
ATOM 1594 N N . ALA A 1 191 ? 4.375 8.922 -2.074 1.00 97.81 191 ALA A N 1
ATOM 1595 C CA . ALA A 1 191 ? 3.761 7.947 -1.181 1.00 97.81 191 ALA A CA 1
ATOM 1596 C C . ALA A 1 191 ? 2.225 7.903 -1.314 1.00 97.81 191 ALA A C 1
ATOM 1598 O O . ALA A 1 191 ? 1.652 6.816 -1.367 1.00 97.81 191 ALA A O 1
ATOM 1599 N N . ILE A 1 192 ? 1.557 9.057 -1.432 1.00 97.88 192 ILE A N 1
ATOM 1600 C CA . ILE A 1 192 ? 0.107 9.135 -1.696 1.00 97.88 192 ILE A CA 1
ATOM 1601 C C . ILE A 1 192 ? -0.239 8.494 -3.048 1.00 97.88 192 ILE A C 1
ATOM 1603 O O . ILE A 1 192 ? -1.207 7.738 -3.142 1.00 97.88 192 ILE A O 1
ATOM 1607 N N . LYS A 1 193 ? 0.562 8.732 -4.095 1.00 97.25 193 LYS A N 1
ATOM 1608 C CA . LYS A 1 193 ? 0.382 8.055 -5.391 1.00 97.25 193 LYS A CA 1
ATOM 1609 C C . LYS A 1 193 ? 0.505 6.536 -5.254 1.00 97.25 193 LYS A C 1
ATOM 1611 O O . LYS A 1 193 ? -0.391 5.817 -5.685 1.00 97.25 193 LYS A O 1
ATOM 1616 N N . PHE A 1 194 ? 1.554 6.047 -4.589 1.00 97.88 194 PHE A N 1
ATOM 1617 C CA . PHE A 1 194 ? 1.749 4.614 -4.344 1.00 97.88 194 PHE A CA 1
ATOM 1618 C C . PHE A 1 194 ? 0.576 3.994 -3.589 1.00 97.88 194 PHE A C 1
ATOM 1620 O O . PHE A 1 194 ? 0.096 2.929 -3.976 1.00 97.88 194 PHE A O 1
ATOM 1627 N N . TYR A 1 195 ? 0.083 4.677 -2.553 1.00 98.44 195 TYR A N 1
ATOM 1628 C CA . TYR A 1 195 ? -1.114 4.278 -1.819 1.00 98.44 195 TYR A CA 1
ATOM 1629 C C . TYR A 1 195 ? -2.310 4.089 -2.762 1.00 98.44 195 TYR A C 1
ATOM 1631 O O . TYR A 1 195 ? -2.912 3.015 -2.798 1.00 98.44 195 TYR A O 1
ATOM 1639 N N . ASN A 1 196 ? -2.602 5.095 -3.588 1.00 97.75 196 ASN A N 1
ATOM 1640 C CA . ASN A 1 196 ? -3.722 5.059 -4.525 1.00 97.75 196 ASN A CA 1
ATOM 1641 C C . ASN A 1 196 ? -3.567 3.974 -5.596 1.00 97.75 196 ASN A C 1
ATOM 1643 O O . ASN A 1 196 ? -4.550 3.304 -5.920 1.00 97.75 196 ASN A O 1
ATOM 1647 N N . TYR A 1 197 ? -2.356 3.755 -6.118 1.00 96.94 197 TYR A N 1
ATOM 1648 C CA . TYR A 1 197 ? -2.097 2.682 -7.079 1.00 96.94 197 TYR A CA 1
ATOM 1649 C C . TYR A 1 197 ? -2.344 1.315 -6.460 1.00 96.94 197 TYR A C 1
ATOM 1651 O O . TYR A 1 197 ? -3.098 0.534 -7.030 1.00 96.94 197 TYR A O 1
ATOM 1659 N N . ILE A 1 198 ? -1.782 1.038 -5.280 1.00 97.88 198 ILE A N 1
ATOM 1660 C CA . ILE A 1 198 ? -2.001 -0.242 -4.596 1.00 97.88 198 ILE A CA 1
ATOM 1661 C C . ILE A 1 198 ? -3.487 -0.482 -4.370 1.00 97.88 198 ILE A C 1
ATOM 1663 O O . ILE A 1 198 ? -3.992 -1.543 -4.729 1.00 97.88 198 ILE A O 1
ATOM 1667 N N . LEU A 1 199 ? -4.198 0.509 -3.830 1.00 98.00 199 LEU A N 1
ATOM 1668 C CA . LEU A 1 199 ? -5.630 0.377 -3.609 1.00 98.00 199 LEU A CA 1
ATOM 1669 C C . LEU A 1 199 ? -6.390 0.108 -4.910 1.00 98.00 199 LEU A C 1
ATOM 1671 O O . LEU A 1 199 ? -7.237 -0.773 -4.924 1.00 98.00 199 LEU A O 1
ATOM 1675 N N . SER A 1 200 ? -6.093 0.835 -5.986 1.00 97.06 200 SER A N 1
ATOM 1676 C CA . SER A 1 200 ? -6.824 0.717 -7.254 1.00 97.06 200 SER A CA 1
ATOM 1677 C C . SER A 1 200 ? -6.529 -0.607 -7.958 1.00 97.06 200 SER A C 1
ATOM 1679 O O . SER A 1 200 ? -7.452 -1.341 -8.297 1.00 97.06 200 SER A O 1
ATOM 1681 N N . PHE A 1 201 ? -5.253 -0.964 -8.123 1.00 98.19 201 PHE A N 1
ATOM 1682 C CA . PHE A 1 201 ? -4.844 -2.180 -8.830 1.00 98.19 201 PHE A CA 1
ATOM 1683 C C . PHE A 1 201 ? -5.286 -3.466 -8.127 1.00 98.19 201 PHE A C 1
ATOM 1685 O O . PHE A 1 201 ? -5.497 -4.473 -8.793 1.00 98.19 201 PHE A O 1
ATOM 1692 N N . TYR A 1 202 ? -5.449 -3.447 -6.803 1.00 98.44 202 TYR A N 1
ATOM 1693 C CA . TYR A 1 202 ? -5.871 -4.627 -6.048 1.00 98.44 202 TYR A CA 1
ATOM 1694 C C . TYR A 1 202 ? -7.365 -4.673 -5.722 1.00 98.44 202 TYR A C 1
ATOM 1696 O O . TYR A 1 202 ? -7.825 -5.725 -5.282 1.00 98.44 202 TYR A O 1
ATOM 1704 N N . SER A 1 203 ? -8.133 -3.596 -5.923 1.00 97.50 203 SER A N 1
ATOM 1705 C CA . SER A 1 203 ? -9.583 -3.603 -5.663 1.00 97.50 203 SER A CA 1
ATOM 1706 C C . SER A 1 203 ? -10.457 -3.424 -6.903 1.00 97.50 203 SER A C 1
ATOM 1708 O O . SER A 1 203 ? -11.629 -3.778 -6.865 1.00 97.50 203 SER A O 1
ATOM 1710 N N . ASP A 1 204 ? -9.936 -2.850 -7.987 1.00 96.50 204 ASP A N 1
ATOM 1711 C CA . ASP A 1 204 ? -10.714 -2.588 -9.200 1.00 96.50 204 ASP A CA 1
ATOM 1712 C C . ASP A 1 204 ? -10.632 -3.771 -10.176 1.00 96.50 204 ASP A C 1
ATOM 1714 O O . ASP A 1 204 ? -9.541 -4.201 -10.559 1.00 96.50 204 ASP A O 1
ATOM 1718 N N . GLY A 1 205 ? -11.786 -4.279 -10.616 1.00 94.75 205 GLY A N 1
ATOM 1719 C CA . GLY A 1 205 ? -11.874 -5.387 -11.571 1.00 94.75 205 GLY A CA 1
ATOM 1720 C C . GLY A 1 205 ? -11.273 -5.082 -12.948 1.00 94.75 205 GLY A C 1
ATOM 1721 O O . GLY A 1 205 ? -10.863 -6.008 -13.643 1.00 94.75 205 GLY A O 1
ATOM 1722 N N . ASN A 1 206 ? -11.150 -3.809 -13.329 1.00 95.31 206 ASN A N 1
ATOM 1723 C CA . ASN A 1 206 ? -10.525 -3.389 -14.586 1.00 95.31 206 ASN A CA 1
ATOM 1724 C C . ASN A 1 206 ? -8.993 -3.343 -14.500 1.00 95.31 206 ASN A C 1
ATOM 1726 O O . ASN A 1 206 ? -8.307 -3.483 -15.516 1.00 95.31 206 ASN A O 1
ATOM 1730 N N . TYR A 1 207 ? -8.441 -3.148 -13.300 1.00 97.38 207 TYR A N 1
ATOM 1731 C CA . TYR A 1 207 ? -6.997 -3.001 -13.081 1.00 97.38 207 TYR A CA 1
ATOM 1732 C C . TYR A 1 207 ? -6.351 -4.272 -12.531 1.00 97.38 207 TYR A C 1
ATOM 1734 O O . TYR A 1 207 ? -5.208 -4.591 -12.866 1.00 97.38 207 TYR A O 1
ATOM 1742 N N . PHE A 1 208 ? -7.088 -5.050 -11.744 1.00 98.06 208 PHE A N 1
ATOM 1743 C CA . PHE A 1 208 ? -6.587 -6.287 -11.162 1.00 98.06 208 PHE A CA 1
ATOM 1744 C C . PHE A 1 208 ? -6.080 -7.332 -12.174 1.00 98.06 208 PHE A C 1
ATOM 1746 O O . PHE A 1 208 ? -5.079 -7.987 -11.871 1.00 98.06 208 PHE A O 1
ATOM 1753 N N . PRO A 1 209 ? -6.640 -7.473 -13.395 1.00 97.56 209 PRO A N 1
ATOM 1754 C CA . PRO A 1 209 ? -6.093 -8.389 -14.392 1.00 97.56 209 PRO A CA 1
ATOM 1755 C C . PRO A 1 209 ? -4.604 -8.165 -14.701 1.00 97.56 209 PRO A C 1
ATOM 1757 O O . PRO A 1 209 ? -3.902 -9.132 -14.981 1.00 97.56 209 PRO A O 1
ATOM 1760 N N . TYR A 1 210 ? -4.084 -6.935 -14.588 1.00 97.88 210 TYR A N 1
ATOM 1761 C CA . TYR A 1 210 ? -2.654 -6.650 -14.789 1.00 97.88 210 TYR A CA 1
ATOM 1762 C C . TYR A 1 210 ? -1.796 -7.183 -13.643 1.00 97.88 210 TYR A C 1
ATOM 1764 O O . TYR A 1 210 ? -0.726 -7.738 -13.889 1.00 97.88 210 TYR A O 1
ATOM 1772 N N . VAL A 1 211 ? -2.285 -7.076 -12.406 1.00 98.19 211 VAL A N 1
ATOM 1773 C CA . VAL A 1 211 ? -1.639 -7.673 -11.230 1.00 98.19 211 VAL A CA 1
ATOM 1774 C C . VAL A 1 211 ? -1.656 -9.193 -11.348 1.00 98.19 211 VAL A C 1
ATOM 1776 O O . VAL A 1 211 ? -0.622 -9.841 -11.197 1.00 98.19 211 VAL A O 1
ATOM 1779 N N . SER A 1 212 ? -2.812 -9.767 -11.682 1.00 97.88 212 SER A N 1
ATOM 1780 C CA . SER A 1 212 ? -2.959 -11.212 -11.860 1.00 97.88 212 SER A CA 1
ATOM 1781 C C . SER A 1 212 ? -2.033 -11.748 -12.953 1.00 97.88 212 SER A C 1
ATOM 1783 O O . SER A 1 212 ? -1.312 -12.724 -12.734 1.00 97.88 212 SER A O 1
ATOM 1785 N N . LYS A 1 213 ? -1.965 -11.060 -14.100 1.00 97.69 213 LYS A N 1
ATOM 1786 C CA . LYS A 1 213 ? -1.060 -11.408 -15.199 1.00 97.69 213 LYS A CA 1
ATOM 1787 C C . LYS A 1 213 ? 0.406 -11.307 -14.784 1.00 97.69 213 LYS A C 1
ATOM 1789 O O . LYS A 1 213 ? 1.169 -12.220 -15.060 1.00 97.69 213 LYS A O 1
ATOM 1794 N N . PHE A 1 214 ? 0.794 -10.256 -14.062 1.00 97.69 214 PHE A N 1
ATOM 1795 C CA . PHE A 1 214 ? 2.163 -10.108 -13.561 1.00 97.69 214 PHE A CA 1
ATOM 1796 C C . PHE A 1 214 ? 2.598 -11.284 -12.666 1.00 97.69 214 PHE A C 1
ATOM 1798 O O . PHE A 1 214 ? 3.738 -11.733 -12.763 1.00 97.69 214 PHE A O 1
ATOM 1805 N N . ASN A 1 215 ? 1.702 -11.806 -11.819 1.00 97.50 215 ASN A N 1
ATOM 1806 C CA . ASN A 1 215 ? 2.027 -12.888 -10.880 1.00 97.50 215 ASN A CA 1
ATOM 1807 C C . ASN A 1 215 ? 1.937 -14.289 -11.498 1.00 97.50 215 ASN A C 1
ATOM 1809 O O . ASN A 1 215 ? 2.764 -15.139 -11.178 1.00 97.50 215 ASN A O 1
ATOM 1813 N N . ASN A 1 216 ? 0.941 -14.541 -12.353 1.00 97.00 216 ASN A N 1
ATOM 1814 C CA . ASN A 1 216 ? 0.622 -15.897 -12.823 1.00 97.00 216 ASN A CA 1
ATOM 1815 C C . ASN A 1 216 ? 0.981 -16.145 -14.292 1.00 97.00 216 ASN A C 1
ATOM 1817 O O . ASN A 1 216 ? 1.047 -17.296 -14.713 1.00 97.00 216 ASN A O 1
ATOM 1821 N N . ASP A 1 217 ? 1.212 -15.089 -15.072 1.00 95.44 217 ASP A N 1
ATOM 1822 C CA . ASP A 1 217 ? 1.517 -15.168 -16.501 1.00 95.44 217 ASP A CA 1
ATOM 1823 C C . ASP A 1 217 ? 2.536 -14.092 -16.917 1.00 95.44 217 ASP A C 1
ATOM 1825 O O . ASP A 1 217 ? 2.353 -13.312 -17.857 1.00 95.44 217 ASP A O 1
ATOM 1829 N N . SER A 1 218 ? 3.636 -14.034 -16.162 1.00 91.19 218 SER A N 1
ATOM 1830 C CA . SER A 1 218 ? 4.677 -13.012 -16.310 1.00 91.19 218 SER A CA 1
ATOM 1831 C C . SER A 1 218 ? 5.304 -12.983 -17.708 1.00 91.19 218 SER A C 1
ATOM 1833 O O . SER A 1 218 ? 5.682 -11.915 -18.177 1.00 91.19 218 SER A O 1
ATOM 1835 N N . ARG A 1 219 ? 5.353 -14.127 -18.410 1.00 93.50 219 ARG A N 1
ATOM 1836 C CA . ARG A 1 219 ? 5.868 -14.232 -19.790 1.00 93.50 219 ARG A CA 1
ATOM 1837 C C . ARG A 1 219 ? 5.071 -13.395 -20.788 1.00 93.50 219 ARG A C 1
ATOM 1839 O O . ARG A 1 219 ? 5.649 -12.885 -21.740 1.00 93.50 219 ARG A O 1
ATOM 1846 N N . ASN A 1 220 ? 3.769 -13.242 -20.561 1.00 93.81 220 ASN A N 1
ATOM 1847 C CA . ASN A 1 220 ? 2.890 -12.452 -21.421 1.00 93.81 220 ASN A CA 1
ATOM 1848 C C . ASN A 1 220 ? 2.632 -11.047 -20.854 1.00 93.81 220 ASN A C 1
ATOM 1850 O O . ASN A 1 220 ? 1.851 -10.276 -21.422 1.00 93.81 220 ASN A O 1
ATOM 1854 N N . PHE A 1 221 ? 3.211 -10.698 -19.703 1.00 95.88 221 PHE A N 1
ATOM 1855 C CA . PHE A 1 221 ? 3.124 -9.347 -19.165 1.00 95.88 221 PHE A CA 1
ATOM 1856 C C . PHE A 1 221 ? 4.112 -8.437 -19.909 1.00 95.88 221 PHE A C 1
ATOM 1858 O O . PHE A 1 221 ? 5.318 -8.481 -19.678 1.00 95.88 221 PHE A O 1
ATOM 1865 N N . HIS A 1 222 ? 3.596 -7.593 -20.802 1.00 95.19 222 HIS A N 1
ATOM 1866 C CA . HIS A 1 222 ? 4.403 -6.634 -21.555 1.00 95.19 222 HIS A CA 1
ATOM 1867 C C . HIS A 1 222 ? 4.413 -5.280 -20.847 1.00 95.19 222 HIS A C 1
ATOM 1869 O O . HIS A 1 222 ? 3.400 -4.577 -20.813 1.00 95.19 222 HIS A O 1
ATOM 1875 N N . TYR A 1 223 ? 5.565 -4.922 -20.282 1.00 94.50 223 TYR A N 1
ATOM 1876 C CA . TYR A 1 223 ? 5.729 -3.699 -19.500 1.00 94.50 223 TYR A CA 1
ATOM 1877 C C . TYR A 1 223 ? 5.441 -2.430 -20.316 1.00 94.50 223 TYR A C 1
ATOM 1879 O O . TYR A 1 223 ? 4.713 -1.565 -19.839 1.00 94.50 223 TYR A O 1
ATOM 1887 N N . ASP A 1 224 ? 5.914 -2.341 -21.560 1.00 94.81 224 ASP A N 1
ATOM 1888 C CA . ASP A 1 224 ? 5.722 -1.139 -22.386 1.00 94.81 224 ASP A CA 1
ATOM 1889 C C . ASP A 1 224 ? 4.241 -0.880 -22.696 1.00 94.81 224 ASP A C 1
ATOM 1891 O O . ASP A 1 224 ? 3.770 0.253 -22.614 1.00 94.81 224 ASP A O 1
ATOM 1895 N N . VAL A 1 225 ? 3.474 -1.947 -22.948 1.00 95.69 225 VAL A N 1
ATOM 1896 C CA 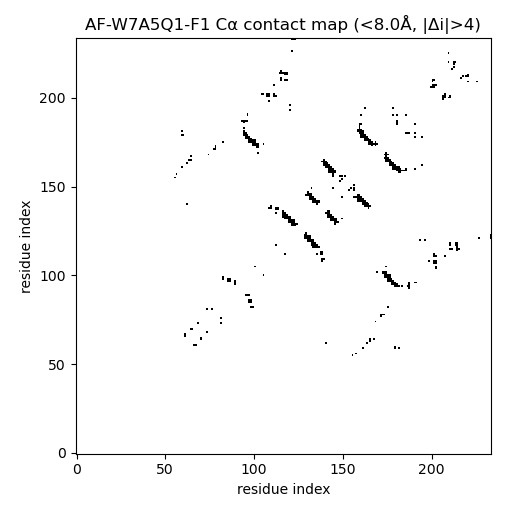. VAL A 1 225 ? 2.017 -1.876 -23.154 1.00 95.69 225 VAL A CA 1
ATOM 1897 C C . VAL A 1 225 ? 1.306 -1.436 -21.873 1.00 95.69 225 VAL A C 1
ATOM 1899 O O . VAL A 1 225 ? 0.370 -0.638 -21.915 1.00 95.69 225 VAL A O 1
ATOM 1902 N N . PHE A 1 226 ? 1.748 -1.947 -20.721 1.00 96.19 226 PHE A N 1
ATOM 1903 C CA . PHE A 1 226 ? 1.225 -1.535 -19.422 1.00 96.19 226 PHE A CA 1
ATOM 1904 C C . PHE A 1 226 ? 1.478 -0.043 -19.162 1.00 96.19 226 PHE A C 1
ATOM 1906 O O . PHE A 1 226 ? 0.548 0.677 -18.793 1.00 96.19 226 PHE A O 1
ATOM 1913 N N . ILE A 1 227 ? 2.699 0.438 -19.404 1.00 95.44 227 ILE A N 1
ATOM 1914 C CA . ILE A 1 227 ? 3.042 1.854 -19.248 1.00 95.44 227 ILE A CA 1
ATOM 1915 C C . ILE A 1 227 ? 2.237 2.730 -20.190 1.00 95.44 227 ILE A C 1
ATOM 1917 O O . ILE A 1 227 ? 1.636 3.689 -19.719 1.00 95.44 227 ILE A O 1
ATOM 1921 N N . ASP A 1 228 ? 2.178 2.419 -21.484 1.00 94.94 228 ASP A N 1
ATOM 1922 C CA . ASP A 1 228 ? 1.463 3.272 -22.435 1.00 94.94 228 ASP A CA 1
ATOM 1923 C C . ASP A 1 228 ? -0.027 3.397 -22.083 1.00 94.94 228 ASP A C 1
ATOM 1925 O O . ASP A 1 228 ? -0.584 4.499 -22.091 1.00 94.94 228 ASP A O 1
ATOM 1929 N N . LYS A 1 229 ? -0.644 2.292 -21.645 1.00 95.38 229 LYS A N 1
ATOM 1930 C CA . LYS A 1 229 ? -2.040 2.277 -21.197 1.00 95.38 229 LYS A CA 1
ATOM 1931 C C . LYS A 1 229 ? -2.281 3.137 -19.956 1.00 95.38 229 LYS A C 1
ATOM 1933 O O . LYS A 1 229 ? -3.279 3.854 -19.887 1.00 95.38 229 LYS A O 1
ATOM 1938 N N . PHE A 1 230 ? -1.387 3.067 -18.973 1.00 95.06 230 PHE A N 1
ATOM 1939 C CA . PHE A 1 230 ? -1.567 3.710 -17.668 1.00 95.06 230 PHE A CA 1
ATOM 1940 C C . PHE A 1 230 ? -0.700 4.958 -17.462 1.00 95.06 230 PHE A C 1
ATOM 1942 O O . PHE A 1 230 ? -0.650 5.492 -16.358 1.00 95.06 230 PHE A O 1
ATOM 1949 N N . LYS A 1 231 ? -0.067 5.497 -18.511 1.00 91.38 231 LYS A N 1
ATOM 1950 C CA . LYS A 1 231 ? 0.823 6.672 -18.424 1.00 91.38 231 LYS A CA 1
ATOM 1951 C C . LYS A 1 231 ? 0.170 7.907 -17.812 1.00 91.38 231 LYS A C 1
ATOM 1953 O O . LYS A 1 231 ? 0.856 8.711 -17.201 1.00 91.38 231 LYS A O 1
ATOM 1958 N N . HIS A 1 232 ? -1.146 8.049 -17.967 1.00 90.00 232 HIS A N 1
ATOM 1959 C CA . HIS A 1 232 ? -1.927 9.139 -17.384 1.00 90.00 232 HIS A CA 1
ATOM 1960 C C . HIS A 1 232 ? -2.128 8.982 -15.868 1.00 90.00 232 HIS A C 1
ATOM 1962 O O . HIS A 1 232 ? -2.409 9.964 -15.186 1.00 90.00 232 HIS A O 1
ATOM 1968 N N . MET A 1 233 ? -1.987 7.763 -15.335 1.00 88.75 233 MET A N 1
ATOM 1969 C CA . MET A 1 233 ? -2.041 7.506 -13.899 1.00 88.75 233 MET A CA 1
ATOM 1970 C C . MET A 1 233 ? -0.713 7.832 -13.206 1.00 88.75 233 MET A C 1
ATOM 1972 O O . MET A 1 233 ? -0.750 8.175 -12.026 1.00 88.75 233 MET A O 1
ATOM 1976 N N . PHE A 1 234 ? 0.429 7.717 -13.898 1.00 84.19 234 PHE A N 1
ATOM 1977 C CA . PHE A 1 234 ? 1.785 7.763 -13.321 1.00 84.19 234 PHE A CA 1
ATOM 1978 C C . PHE A 1 234 ? 2.441 9.156 -13.338 1.00 84.19 234 PHE A C 1
ATOM 1980 O O . PHE A 1 234 ? 2.645 9.718 -14.434 1.00 84.19 234 PHE A O 1
#

Secondary structure (DSSP, 8-state):
----------------------------HHHHHHHHHHHHHHHHHHS-S------SS--SS-SSGGGTS-HHHHTTS-HHHHHHHHHHHHTT-TTEEEEEE-HHHHHHHHHHHHH--EEEEEEEETTEEEEEEEEEEETTEEEEEEHHHHHHHGGGPPPSEEEEEE-TTGGGT-EEEEEEE-STTS-HHHHHHHHHHHHHHHH-TTTHHHHHHHHH-GGG--HHHHHHHHTTT-

Organism: NCBI:txid1237626

InterPro domains:
  IPR010591 ATP11 [PF06644] (60-206)
  IPR010591 ATP11 [PTHR13126] (47-234)

pLDDT: mean 81.5, std 25.19, range [22.95, 98.56]

Solvent-accessible surface area (backbone atoms only — not comparable to full-atom values): 14076 Å² total; per-residue (Å²): 137,83,82,84,80,86,80,85,84,88,79,85,87,84,90,85,84,88,85,85,91,84,88,85,82,89,77,70,76,69,65,55,54,56,55,52,52,51,51,50,49,53,54,50,64,70,68,73,62,86,89,66,89,76,65,98,60,82,72,96,60,76,90,48,59,66,82,76,43,68,48,80,62,52,72,74,48,53,67,67,58,44,54,46,55,57,40,64,76,40,67,86,42,72,47,46,51,65,54,73,45,46,54,70,54,48,53,39,29,37,60,49,38,72,82,28,35,43,46,79,45,65,40,65,56,97,90,49,68,50,52,28,36,34,36,46,82,48,83,42,36,33,37,30,25,50,37,73,51,36,73,76,45,46,94,72,43,75,48,34,30,39,39,37,51,37,62,88,46,46,93,65,57,34,26,44,34,42,33,40,50,69,33,83,90,55,48,55,68,57,50,52,50,53,52,53,47,54,54,44,36,40,46,34,83,87,42,26,60,57,36,46,32,50,54,78,40,49,92,77,50,53,64,68,63,51,45,68,74,44,50,90,80,77

Foldseek 3Di:
DDDDDDDDDDDDDDDDDDDDDDDDDDDDPPVVVVVVVVVVVVVVVVVPDPDDPDAPDDDPDDQAVVVVDVVVVLLVDAPVVNQVVQCVVCVPPFFKDKGKDFPLLLVLLQVLCPQLFWDWDWDQDPVGTFIWIWGDPHSFKIFIDGVVQCVVQPSNGDGQKMKGWYCPCVVNRIIMMMMGGPHPVDGSVNSVLVVVCSSCLRRPPVNVVLSVCVRPVVVPNDPVVVCVVCVVSD

Nearest PDB structures (foldseek):
  2p4f-assembly1_A  TM=8.250E-01  e=3.646E-11  Nakaseomyces glabratus CBS 138
  4gq2-assembly1_M  TM=4.524E-01  e=1.738E+00  Schizos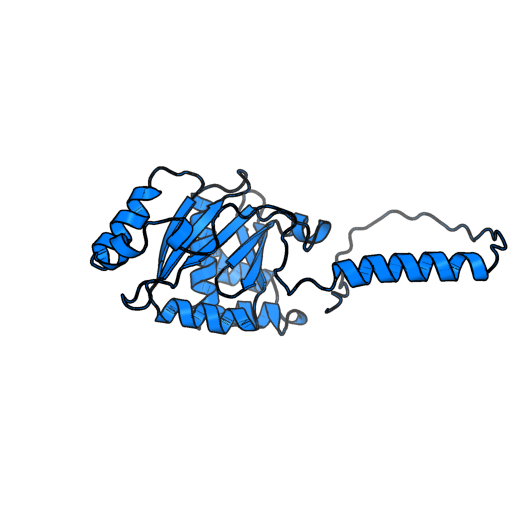accharomyces pombe
  7wzf-assembly1_A  TM=2.773E-01  e=3.811E-01  Streptomyces yunnanensis
  5y6h-assembly1_A  TM=3.177E-01  e=1.364E+00  Escherichia coli K-12

Radius of gyration: 23.01 Å; Cα contacts (8 Å, |Δi|>4): 267; chains: 1; bounding box: 64×56×49 Å